Protein AF-A0A9R1QZ23-F1 (afdb_monomer)

Foldseek 3Di:
DVVVVVVVVVVVVVLVVVLVVLLVVLVVLLVVLLVLLLLLLLLLFDCPSLVSVVDDRDDPVNLVPDDSVCSNVCSLPVDPPPDDDDDVVSVVVSVVSVVVSVVVSVVSVVSSVVSNVVSVVLVVCLVCQVPDPDDPVSNVVSVVVVVVSVVSSVVSNVVSVVSVVVVVVVVVVVVVVVVVVVVVVVVVVVVVVVVVVVPPDPDPPVVVVVVVVVVVVD

Mean predicted aligned error: 13.18 Å

pLDDT: mean 77.66, std 15.91, range [41.0, 94.62]

Radius of gyration: 31.3 Å; Cα contacts (8 Å, |Δi|>4): 87; chains: 1; bounding box: 72×48×109 Å

Nearest PDB structures (foldseek):
  5m4y-assembly1_A  TM=3.050E-01  e=2.433E-01  Saccharomyces cerevisiae S288C

Secondary structure (DSSP, 8-state):
-HHHHHHHHHHHHHHHHHHHHHHHHHHHHHHHHHHHHHHHHHTT--GGGGGGGG--PPPHHHHHTS-TTTHHHHHHH---------THHHHHHHHHHHHHHHHHHHHHHHHHHHHHHHHHHHHHHHHHHHHSS--HHHHHHHHHHHHHHHHHHHHHHHHHHHHHHHHHHHHHHHHHHHHHHHHHHHHHHHHHHHHHHTTS-S--HHHHHHHHHHHTT-

Solvent-accessible surface area (backbone atoms only — not comparable to full-atom values): 12354 Å² total; per-residue (Å²): 109,70,70,58,54,52,52,52,53,50,53,51,52,52,49,51,54,51,51,55,51,50,55,51,49,51,52,53,50,51,50,50,52,42,51,50,48,57,50,18,27,73,41,57,29,77,71,88,57,54,70,66,67,69,62,84,75,86,51,72,72,65,52,73,74,43,58,83,92,45,43,67,56,51,68,71,57,79,58,94,75,82,65,95,68,60,82,77,56,54,59,56,48,52,51,49,49,52,50,50,53,52,50,53,50,52,50,51,52,51,49,32,51,53,19,48,52,54,46,48,55,52,52,52,51,42,52,52,40,72,72,44,101,57,56,71,66,57,36,51,52,44,51,49,54,52,50,54,49,52,52,48,26,53,51,46,45,51,52,53,48,51,54,53,50,52,53,52,50,51,51,53,53,50,52,52,50,51,53,53,51,54,53,51,52,54,50,49,52,51,52,52,49,54,55,53,59,75,64,55,76,86,74,74,68,69,64,55,56,57,51,58,58,62,61,73,75,108

Organism: Triticum turgidum subsp. durum (NCBI:txid4567)

Structure (mmCIF, N/CA/C/O backbone):
data_AF-A0A9R1QZ23-F1
#
_entry.id   AF-A0A9R1QZ23-F1
#
loop_
_atom_site.group_PDB
_atom_site.id
_atom_site.type_symbol
_atom_site.label_atom_id
_atom_site.label_alt_id
_atom_site.label_comp_id
_atom_site.label_asym_id
_atom_site.label_entity_id
_atom_site.label_seq_id
_atom_site.pdbx_PDB_ins_code
_atom_site.Cartn_x
_atom_site.Cartn_y
_atom_site.Cartn_z
_atom_site.occupancy
_atom_site.B_iso_or_equiv
_atom_site.auth_seq_id
_atom_site.auth_comp_id
_atom_site.auth_asym_id
_atom_site.auth_atom_id
_atom_site.pdbx_PDB_model_num
ATOM 1 N N . MET A 1 1 ? 37.413 4.957 -33.793 1.00 68.19 1 MET A N 1
ATOM 2 C CA . MET A 1 1 ? 36.096 4.285 -33.788 1.00 68.19 1 MET A CA 1
ATOM 3 C C . MET A 1 1 ? 35.947 3.353 -32.589 1.00 68.19 1 MET A C 1
ATOM 5 O O . MET A 1 1 ? 35.160 3.692 -31.722 1.00 68.19 1 MET A O 1
ATOM 9 N N . HIS A 1 2 ? 36.751 2.292 -32.445 1.00 81.62 2 HIS A N 1
ATOM 10 C CA . HIS A 1 2 ? 36.576 1.300 -31.363 1.00 81.62 2 HIS A CA 1
ATOM 11 C C . HIS A 1 2 ? 36.643 1.835 -29.920 1.00 81.62 2 HIS A C 1
ATOM 13 O O . HIS A 1 2 ? 35.881 1.386 -29.074 1.00 81.62 2 HIS A O 1
ATOM 19 N N . ALA A 1 3 ? 37.496 2.822 -29.622 1.00 85.19 3 ALA A N 1
ATOM 20 C CA . ALA A 1 3 ? 37.541 3.424 -28.281 1.00 85.19 3 ALA A CA 1
ATOM 21 C C . ALA A 1 3 ? 36.258 4.207 -27.936 1.00 85.19 3 ALA A C 1
ATOM 23 O O . ALA A 1 3 ? 35.808 4.194 -26.795 1.00 85.19 3 ALA A O 1
ATOM 24 N N . LEU A 1 4 ? 35.653 4.860 -28.934 1.00 84.75 4 LEU A N 1
AT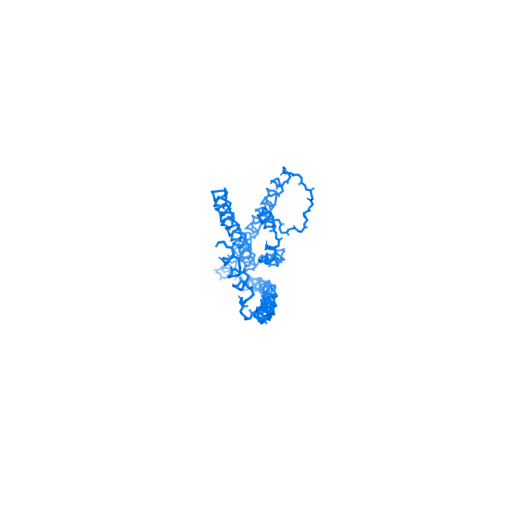OM 25 C CA . LEU A 1 4 ? 34.395 5.589 -28.770 1.00 84.75 4 LEU A CA 1
ATOM 26 C C . LEU A 1 4 ? 33.235 4.608 -28.566 1.00 84.75 4 LEU A C 1
ATOM 28 O O . LEU A 1 4 ? 32.421 4.788 -27.673 1.00 84.75 4 LEU A O 1
ATOM 32 N N . GLU A 1 5 ? 33.205 3.544 -29.367 1.00 89.25 5 GLU A N 1
ATOM 33 C CA . GLU A 1 5 ? 32.212 2.470 -29.299 1.00 89.25 5 GLU A CA 1
ATOM 34 C C . GLU A 1 5 ? 32.255 1.732 -27.952 1.00 89.25 5 GLU A C 1
ATOM 36 O O . GLU A 1 5 ? 31.217 1.499 -27.336 1.00 89.25 5 GLU A O 1
ATOM 41 N N . SER A 1 6 ? 33.461 1.456 -27.440 1.00 89.31 6 SER A N 1
ATOM 42 C CA . SER A 1 6 ? 33.653 0.907 -26.094 1.00 89.31 6 SER A CA 1
ATOM 43 C C . SER A 1 6 ? 33.098 1.837 -25.016 1.00 89.31 6 SER A C 1
ATOM 45 O O . SER A 1 6 ? 32.396 1.378 -24.120 1.00 89.31 6 SER A O 1
ATOM 47 N N . LYS A 1 7 ? 33.368 3.144 -25.119 1.00 91.81 7 LYS A N 1
ATOM 48 C CA . LYS A 1 7 ? 32.900 4.137 -24.145 1.00 91.81 7 LYS A CA 1
ATOM 49 C C . LYS A 1 7 ? 31.382 4.344 -24.197 1.00 91.81 7 LYS A C 1
ATOM 51 O O . LYS A 1 7 ? 30.747 4.490 -23.162 1.00 91.81 7 LYS A O 1
ATOM 56 N N . PHE A 1 8 ? 30.780 4.290 -25.385 1.00 86.00 8 PHE A N 1
ATOM 57 C CA . PHE A 1 8 ? 29.322 4.293 -25.539 1.00 86.00 8 PHE A CA 1
ATOM 58 C C . PHE A 1 8 ? 28.670 3.072 -24.891 1.00 86.00 8 PHE A C 1
ATOM 60 O O . PHE A 1 8 ? 27.626 3.193 -24.254 1.00 86.00 8 PHE A O 1
ATOM 67 N N . LYS A 1 9 ? 29.282 1.893 -25.040 1.00 90.38 9 LYS A N 1
ATOM 68 C CA . LYS A 1 9 ? 28.791 0.668 -24.403 1.00 90.38 9 LYS A CA 1
ATOM 69 C C . LYS A 1 9 ? 28.883 0.743 -22.877 1.00 90.38 9 LYS A C 1
ATOM 71 O O . LYS A 1 9 ? 27.955 0.317 -22.202 1.00 90.38 9 LYS A O 1
ATOM 76 N N . GLU A 1 10 ? 29.977 1.287 -22.351 1.00 92.38 10 GLU A N 1
ATOM 77 C CA . GLU A 1 10 ? 30.175 1.509 -20.914 1.00 92.38 10 GLU A CA 1
ATOM 78 C C . GLU A 1 10 ? 29.099 2.434 -20.333 1.00 92.38 10 GLU A C 1
ATOM 80 O O . GLU A 1 10 ? 28.376 2.019 -19.432 1.00 92.38 10 GLU A O 1
ATOM 85 N N . LEU A 1 11 ? 28.899 3.616 -20.928 1.00 86.62 11 LEU A N 1
ATOM 86 C CA . LEU A 1 11 ? 27.876 4.572 -20.486 1.00 86.62 11 LEU A CA 1
ATOM 87 C C . LEU A 1 11 ? 26.460 3.987 -20.529 1.00 86.62 11 LEU A C 1
ATOM 89 O O . LEU A 1 11 ? 25.674 4.210 -19.615 1.00 86.62 11 LEU A O 1
ATOM 93 N N . ARG A 1 12 ? 26.135 3.192 -21.555 1.00 84.25 12 ARG A N 1
ATOM 94 C CA . ARG A 1 12 ? 24.831 2.518 -21.644 1.00 84.25 12 ARG A CA 1
ATOM 95 C C . ARG A 1 12 ? 24.631 1.497 -20.524 1.00 84.25 12 ARG A C 1
ATOM 97 O O . ARG A 1 12 ? 23.532 1.374 -19.993 1.00 84.25 12 ARG A O 1
ATOM 104 N N . ASN A 1 13 ? 25.679 0.754 -20.173 1.00 84.38 13 ASN A N 1
ATOM 105 C CA . ASN A 1 13 ? 25.613 -0.205 -19.074 1.00 84.38 13 ASN A CA 1
ATOM 106 C C . ASN A 1 13 ? 25.455 0.508 -17.724 1.00 84.38 13 ASN A C 1
ATOM 108 O O . ASN A 1 13 ? 24.671 0.056 -16.893 1.00 84.38 13 ASN A O 1
ATOM 112 N N . GLU A 1 14 ? 26.168 1.618 -17.510 1.00 86.75 14 GLU A N 1
ATOM 113 C CA . GLU A 1 14 ? 26.008 2.445 -16.308 1.00 86.75 14 GLU A CA 1
ATOM 114 C C . GLU A 1 14 ? 24.589 3.006 -16.207 1.00 86.75 14 GLU A C 1
ATOM 116 O O . GLU A 1 14 ? 23.946 2.855 -15.172 1.00 86.75 14 GLU A O 1
ATOM 121 N N . GLN A 1 15 ? 24.070 3.578 -17.293 1.00 80.75 15 GLN A N 1
ATOM 122 C CA . GLN A 1 15 ? 22.700 4.083 -17.365 1.00 80.75 15 GLN A CA 1
ATOM 123 C C . GLN A 1 15 ? 21.679 2.994 -17.022 1.00 80.75 15 GLN A C 1
ATOM 125 O O . GLN A 1 15 ? 20.878 3.179 -16.113 1.00 80.75 15 GLN A O 1
ATOM 130 N N . SER A 1 16 ? 21.784 1.815 -17.643 1.00 79.69 16 SER A N 1
ATOM 131 C CA . SER A 1 16 ? 20.911 0.679 -17.327 1.00 79.69 16 SER A CA 1
ATOM 132 C C . SER A 1 16 ? 21.004 0.259 -15.853 1.00 79.69 16 SER A C 1
ATOM 134 O O . SER A 1 16 ? 19.995 -0.072 -15.233 1.00 79.69 16 SER A O 1
ATOM 136 N N . SER A 1 17 ? 22.197 0.306 -15.253 1.00 82.06 17 SER A N 1
ATOM 137 C CA . SER A 1 17 ? 22.378 0.046 -13.820 1.00 82.06 17 SER A CA 1
ATOM 138 C C . SER A 1 17 ? 21.650 1.078 -12.947 1.00 82.06 17 SER A C 1
ATOM 140 O O . SER A 1 17 ? 21.019 0.710 -11.949 1.00 82.06 17 SER A O 1
ATOM 142 N N . TYR A 1 18 ? 21.721 2.362 -13.305 1.00 80.12 18 TYR A N 1
ATOM 143 C CA . TYR A 1 18 ? 20.991 3.425 -12.612 1.00 80.12 18 TYR A CA 1
ATOM 144 C C . TYR A 1 18 ? 19.476 3.260 -12.757 1.00 80.12 18 TYR A C 1
ATOM 146 O O . TYR A 1 18 ? 18.774 3.287 -11.744 1.00 80.12 18 TYR A O 1
ATOM 154 N N . ASP A 1 19 ? 18.983 3.004 -13.967 1.00 75.00 19 ASP A N 1
ATOM 155 C CA . ASP A 1 19 ? 17.557 2.803 -14.237 1.00 75.00 19 ASP A CA 1
ATOM 156 C C . ASP A 1 19 ? 17.001 1.631 -13.419 1.00 75.00 19 ASP A C 1
ATOM 158 O O . ASP A 1 19 ? 16.013 1.782 -12.704 1.00 75.00 19 ASP A O 1
ATOM 162 N N . ASN A 1 20 ? 17.697 0.490 -13.405 1.00 79.06 20 ASN A N 1
ATOM 163 C CA . ASN A 1 20 ? 17.305 -0.674 -12.603 1.00 79.06 20 ASN A CA 1
ATOM 164 C C . ASN A 1 20 ? 17.233 -0.363 -11.098 1.00 79.06 20 ASN A C 1
ATOM 166 O O . ASN A 1 20 ? 16.349 -0.855 -10.386 1.00 79.06 20 ASN A O 1
ATOM 170 N N . THR A 1 21 ? 18.155 0.465 -10.600 1.00 81.88 21 THR A N 1
ATOM 171 C CA . THR A 1 21 ? 18.168 0.899 -9.195 1.00 81.88 21 THR A CA 1
ATOM 172 C C . THR A 1 21 ? 16.944 1.757 -8.878 1.00 81.88 21 THR A C 1
ATOM 174 O O . THR A 1 21 ? 16.302 1.569 -7.846 1.00 81.88 21 THR A O 1
ATOM 177 N N . LEU A 1 22 ? 16.593 2.675 -9.777 1.00 78.50 22 LEU A N 1
ATOM 178 C CA . LEU A 1 22 ? 15.447 3.568 -9.630 1.00 78.50 22 LEU A CA 1
ATOM 179 C C . LEU A 1 22 ? 14.115 2.812 -9.708 1.00 78.50 22 LEU A C 1
ATOM 181 O O . LEU A 1 22 ? 13.252 3.045 -8.863 1.00 78.50 22 LEU A O 1
ATOM 185 N N . ILE A 1 23 ? 13.991 1.842 -10.622 1.00 77.56 23 ILE A N 1
ATOM 186 C CA . ILE A 1 23 ? 12.820 0.949 -10.714 1.00 77.56 23 ILE A CA 1
ATOM 187 C C . ILE A 1 23 ? 12.637 0.207 -9.391 1.00 77.56 23 ILE A C 1
ATOM 189 O O . ILE A 1 23 ? 11.534 0.122 -8.850 1.00 77.56 23 ILE A O 1
ATOM 193 N N . SER A 1 24 ? 13.733 -0.320 -8.845 1.00 80.06 24 SER A N 1
ATOM 194 C CA . SER A 1 24 ? 13.709 -1.046 -7.575 1.00 80.06 24 SER A CA 1
ATOM 195 C C . SER A 1 24 ? 13.281 -0.144 -6.415 1.00 80.06 24 SER A C 1
ATOM 197 O O . SER A 1 24 ? 12.477 -0.557 -5.579 1.00 80.06 24 SER A O 1
ATOM 199 N N . LEU A 1 25 ? 13.771 1.100 -6.379 1.00 83.00 25 LEU A N 1
ATOM 200 C CA . LEU A 1 25 ? 13.399 2.082 -5.362 1.00 83.00 25 LEU A CA 1
ATOM 201 C C . LEU A 1 25 ? 11.913 2.462 -5.441 1.00 83.00 25 LEU A C 1
ATOM 203 O O . LEU A 1 25 ? 11.258 2.533 -4.401 1.00 83.00 25 LEU A O 1
ATOM 207 N N . ASP A 1 26 ? 11.375 2.678 -6.644 1.00 81.69 26 ASP A N 1
ATOM 208 C CA . ASP A 1 26 ? 9.953 2.987 -6.834 1.00 81.69 26 ASP A CA 1
ATOM 209 C C . ASP A 1 26 ? 9.058 1.838 -6.352 1.00 81.69 26 ASP A C 1
ATOM 211 O O . ASP A 1 26 ? 8.127 2.061 -5.574 1.00 81.69 26 ASP A O 1
ATOM 215 N N . LYS A 1 27 ? 9.404 0.598 -6.723 1.00 82.50 27 LYS A N 1
ATOM 216 C CA . LYS A 1 27 ? 8.713 -0.613 -6.256 1.00 82.50 27 LYS A CA 1
ATOM 217 C C . LYS A 1 27 ? 8.736 -0.722 -4.732 1.00 82.50 27 LYS A C 1
ATOM 219 O O . LYS A 1 27 ? 7.694 -0.937 -4.117 1.00 82.50 27 LYS A O 1
ATOM 224 N N . MET A 1 28 ? 9.899 -0.518 -4.108 1.00 84.69 28 MET A N 1
ATOM 225 C CA . MET A 1 28 ? 10.027 -0.525 -2.646 1.00 84.69 28 MET A CA 1
ATOM 226 C C . MET A 1 28 ? 9.186 0.569 -1.980 1.00 84.69 28 MET A C 1
ATOM 228 O O . MET A 1 28 ? 8.606 0.335 -0.922 1.00 84.69 28 MET A O 1
ATOM 232 N N . TRP A 1 29 ? 9.103 1.758 -2.581 1.00 87.06 29 TRP A N 1
ATOM 233 C CA . TRP A 1 29 ? 8.280 2.838 -2.045 1.00 87.06 29 TRP A CA 1
ATOM 234 C C . TRP A 1 29 ? 6.787 2.529 -2.163 1.00 87.06 29 TRP A C 1
ATOM 236 O O . TRP A 1 29 ? 6.047 2.768 -1.212 1.00 87.06 29 TRP A O 1
ATOM 246 N N . ASN A 1 30 ? 6.335 1.991 -3.298 1.00 85.00 30 ASN A N 1
ATOM 247 C CA . ASN A 1 30 ? 4.941 1.573 -3.469 1.00 85.00 30 ASN A CA 1
ATOM 248 C C . ASN A 1 30 ? 4.569 0.492 -2.448 1.00 85.00 30 ASN A C 1
ATOM 250 O O . ASN A 1 30 ? 3.555 0.628 -1.773 1.00 85.00 30 ASN A O 1
ATOM 254 N N . GLN A 1 31 ? 5.445 -0.496 -2.233 1.00 88.00 31 GLN A N 1
ATOM 255 C CA . GLN A 1 31 ? 5.247 -1.507 -1.193 1.00 88.00 31 GLN A CA 1
ATOM 256 C C . GLN A 1 31 ? 5.140 -0.886 0.207 1.00 88.00 31 GLN A C 1
ATOM 258 O O . GLN A 1 31 ? 4.266 -1.261 0.981 1.00 88.00 31 GLN A O 1
ATOM 263 N N . LEU A 1 32 ? 5.999 0.086 0.535 1.00 90.44 32 LEU A N 1
ATOM 264 C CA . LEU A 1 32 ? 5.926 0.798 1.812 1.00 90.44 32 LEU A CA 1
ATOM 265 C C . LEU A 1 32 ? 4.584 1.528 1.978 1.00 90.44 32 LEU A C 1
ATOM 267 O O . LEU A 1 32 ? 4.004 1.503 3.061 1.00 90.44 32 LEU A O 1
ATOM 271 N N . VAL A 1 33 ? 4.098 2.191 0.927 1.00 88.94 33 VAL A N 1
ATOM 272 C CA . VAL A 1 33 ? 2.794 2.870 0.935 1.00 88.94 33 VAL A CA 1
ATOM 273 C C . VAL A 1 33 ? 1.666 1.862 1.158 1.00 88.94 33 VAL A C 1
ATOM 275 O O . VAL A 1 33 ? 0.840 2.079 2.048 1.00 88.94 33 VAL A O 1
ATOM 278 N N . ASP A 1 34 ? 1.678 0.743 0.434 1.00 89.81 34 ASP A N 1
ATOM 279 C CA . ASP A 1 34 ? 0.692 -0.330 0.578 1.00 89.81 34 ASP A CA 1
ATOM 280 C C . ASP A 1 34 ? 0.689 -0.895 2.009 1.00 89.81 34 ASP A C 1
ATOM 282 O O . ASP A 1 34 ? -0.365 -1.000 2.643 1.00 89.81 34 ASP A O 1
ATOM 286 N N . ASP A 1 35 ? 1.869 -1.176 2.569 1.00 91.69 35 ASP A N 1
ATOM 287 C CA . ASP A 1 35 ? 2.023 -1.688 3.932 1.00 91.69 35 ASP A CA 1
ATOM 288 C C . ASP A 1 35 ? 1.492 -0.697 4.980 1.00 91.69 35 ASP A C 1
ATOM 290 O O . ASP A 1 35 ? 0.802 -1.100 5.922 1.00 91.69 35 ASP A O 1
ATOM 294 N N . LEU A 1 36 ? 1.764 0.605 4.819 1.00 91.81 36 LEU A N 1
ATOM 295 C CA . LEU A 1 36 ? 1.251 1.652 5.710 1.00 91.81 36 LEU A CA 1
ATOM 296 C C . LEU A 1 36 ? -0.280 1.727 5.676 1.00 91.81 36 LEU A C 1
ATOM 298 O O . LEU A 1 36 ? -0.908 1.858 6.730 1.00 91.81 36 LEU A O 1
ATOM 302 N N . ILE A 1 37 ? -0.886 1.614 4.491 1.00 90.88 37 ILE A N 1
ATOM 303 C CA . ILE A 1 37 ? -2.345 1.616 4.330 1.00 90.88 37 ILE A CA 1
ATOM 304 C C . ILE A 1 37 ? -2.952 0.373 4.988 1.00 90.88 37 ILE A C 1
ATOM 306 O O . ILE A 1 37 ? -3.881 0.491 5.789 1.00 90.88 37 ILE A O 1
ATOM 310 N N . LEU A 1 38 ? -2.405 -0.815 4.711 1.00 91.44 38 LEU A N 1
ATOM 311 C CA . LEU A 1 38 ? -2.883 -2.078 5.280 1.00 91.44 38 LEU A CA 1
ATOM 312 C C . LEU A 1 38 ? -2.731 -2.119 6.806 1.00 91.44 38 LEU A C 1
ATOM 314 O O . LEU A 1 38 ? -3.614 -2.624 7.505 1.00 91.44 38 LEU A O 1
ATOM 318 N N . LEU A 1 39 ? -1.642 -1.565 7.344 1.00 91.56 39 LEU A N 1
ATOM 319 C CA . LEU A 1 39 ? -1.475 -1.372 8.784 1.00 91.56 39 LEU A CA 1
ATOM 320 C C . LEU A 1 39 ? -2.543 -0.424 9.333 1.00 91.56 39 LEU A C 1
ATOM 322 O O . LEU A 1 39 ? -3.188 -0.762 10.323 1.00 91.56 39 LEU A O 1
ATOM 326 N N . GLY A 1 40 ? -2.783 0.711 8.673 1.00 90.88 40 GLY A N 1
ATOM 327 C CA . GLY A 1 40 ? -3.816 1.671 9.069 1.00 90.88 40 GLY A CA 1
ATOM 328 C C . GLY A 1 40 ? -5.195 1.023 9.176 1.00 90.88 40 GLY A C 1
ATOM 329 O O . GLY A 1 40 ? -5.855 1.152 10.204 1.00 90.88 40 GLY A O 1
ATOM 330 N N . VAL A 1 41 ? -5.580 0.232 8.173 1.00 90.25 41 VAL A N 1
ATOM 331 C CA . VAL A 1 41 ? -6.835 -0.539 8.156 1.00 90.25 41 VAL A CA 1
ATOM 332 C C . VAL A 1 41 ? -6.956 -1.462 9.374 1.00 90.25 41 VAL A C 1
ATOM 334 O O . VAL A 1 41 ? -8.015 -1.522 9.998 1.00 90.25 41 VAL A O 1
ATOM 337 N N . ARG A 1 42 ? -5.873 -2.150 9.765 1.00 86.81 42 ARG A N 1
ATOM 338 C CA . ARG A 1 42 ? -5.865 -3.044 10.942 1.00 86.81 42 ARG A CA 1
ATOM 339 C C . ARG A 1 42 ? -6.063 -2.306 12.263 1.00 86.81 42 ARG A C 1
ATOM 341 O O . ARG A 1 42 ? -6.643 -2.875 13.182 1.00 86.81 42 ARG A O 1
ATOM 348 N N . PHE A 1 43 ? -5.596 -1.065 12.357 1.00 86.69 43 PHE A N 1
ATOM 349 C CA . PHE A 1 43 ? -5.814 -0.200 13.520 1.00 86.69 43 PHE A CA 1
ATOM 350 C C . PHE A 1 43 ? -7.138 0.576 13.450 1.00 86.69 43 PHE A C 1
ATOM 352 O O . PHE A 1 43 ? -7.374 1.452 14.276 1.00 86.69 43 PHE A O 1
ATOM 359 N N . GLY A 1 44 ? -8.005 0.265 12.479 1.00 82.94 44 GLY A N 1
ATOM 360 C CA . GLY A 1 44 ? -9.289 0.940 12.314 1.00 82.94 44 GLY A CA 1
ATOM 361 C C . GLY A 1 44 ? -9.175 2.357 11.757 1.00 82.94 44 GLY A C 1
ATOM 362 O O . GL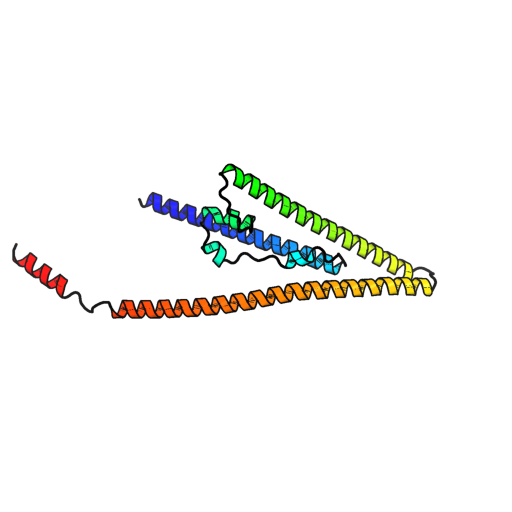Y A 1 44 ? -10.074 3.169 11.954 1.00 82.94 44 GLY A O 1
ATOM 363 N N . GLY A 1 45 ? -8.075 2.661 11.066 1.00 81.12 45 GLY A N 1
ATOM 364 C CA . GLY A 1 45 ? -7.942 3.870 10.265 1.00 81.12 45 GLY A CA 1
ATOM 365 C C . GLY A 1 45 ? -8.965 3.906 9.125 1.00 81.12 45 GLY A C 1
ATOM 366 O O . GLY A 1 45 ? -9.431 2.870 8.645 1.00 81.12 45 GLY A O 1
ATOM 367 N N . GLY A 1 46 ? -9.323 5.121 8.706 1.00 74.69 46 GLY A N 1
ATOM 368 C CA . GLY A 1 46 ? -10.335 5.354 7.676 1.00 74.69 46 GLY A CA 1
ATOM 369 C C . GLY A 1 46 ? -9.930 4.875 6.276 1.00 74.69 46 GLY A C 1
ATOM 370 O O . GLY A 1 46 ? -8.751 4.760 5.943 1.00 74.69 46 GLY A O 1
ATOM 371 N N . LEU A 1 47 ? -10.939 4.664 5.429 1.00 76.94 47 LEU A N 1
ATOM 372 C CA . LEU A 1 47 ? -10.817 4.101 4.076 1.00 76.94 47 LEU A CA 1
ATOM 373 C C . LEU A 1 47 ? -10.291 5.090 3.025 1.00 76.94 47 LEU A C 1
ATOM 375 O O . LEU A 1 47 ? -10.053 4.712 1.884 1.00 76.94 47 LEU A O 1
ATOM 379 N N . ASN A 1 48 ? -10.091 6.356 3.396 1.00 80.50 48 ASN A N 1
ATOM 380 C CA . ASN A 1 48 ? -9.745 7.443 2.472 1.00 80.50 48 ASN A CA 1
ATOM 381 C C . ASN A 1 48 ? -8.461 7.178 1.671 1.00 80.50 48 ASN A C 1
ATOM 383 O O . ASN A 1 48 ? -8.281 7.733 0.592 1.00 80.50 48 ASN A O 1
ATOM 387 N N . ASN A 1 49 ? -7.583 6.326 2.202 1.00 79.56 49 ASN A N 1
ATOM 388 C CA . ASN A 1 49 ? -6.309 5.976 1.590 1.00 79.56 49 ASN A CA 1
ATOM 389 C C . ASN A 1 49 ? -6.355 4.646 0.820 1.00 79.56 49 ASN A C 1
ATOM 391 O O . ASN A 1 49 ? -5.391 4.321 0.142 1.00 79.56 49 ASN A O 1
ATOM 395 N N . LEU A 1 50 ? -7.451 3.878 0.884 1.00 78.81 50 LEU A N 1
ATOM 396 C CA . LEU A 1 50 ? -7.582 2.610 0.157 1.00 78.81 50 LEU A CA 1
ATOM 397 C C . LEU A 1 50 ? -7.432 2.731 -1.365 1.00 78.81 50 LEU A C 1
ATOM 399 O O . LEU A 1 50 ? -6.820 1.832 -1.938 1.00 78.81 50 LEU A O 1
ATOM 403 N N . PRO A 1 51 ? -7.904 3.802 -2.039 1.00 79.94 51 PRO A N 1
ATOM 404 C CA . PRO A 1 51 ? -7.674 3.958 -3.475 1.00 79.94 51 PRO A CA 1
ATOM 405 C C . PRO A 1 51 ? -6.188 4.008 -3.848 1.00 79.94 51 PRO A C 1
ATOM 407 O O . PRO A 1 51 ? -5.832 3.703 -4.981 1.00 79.94 51 PRO A O 1
ATOM 410 N N . ALA A 1 52 ? -5.307 4.357 -2.904 1.00 76.06 52 ALA A N 1
ATOM 411 C CA . ALA A 1 52 ? -3.871 4.313 -3.132 1.00 76.06 52 ALA A CA 1
ATOM 412 C C . ALA A 1 52 ? -3.313 2.874 -3.198 1.00 76.06 52 ALA A C 1
ATOM 414 O O . ALA A 1 52 ? -2.250 2.672 -3.751 1.00 76.06 52 ALA A O 1
ATOM 415 N N . LEU A 1 53 ? -4.038 1.838 -2.766 1.00 72.56 53 LEU A N 1
ATOM 416 C CA . LEU A 1 53 ? -3.620 0.449 -3.032 1.00 72.56 53 LEU A CA 1
ATOM 417 C C . LEU A 1 53 ? -3.740 0.068 -4.519 1.00 72.56 53 LEU A C 1
ATOM 419 O O . LEU A 1 53 ? -3.103 -0.879 -4.982 1.00 72.56 53 LEU A O 1
ATOM 423 N N . ASP A 1 54 ? -4.560 0.803 -5.276 1.00 72.31 54 ASP A N 1
ATOM 424 C CA . ASP A 1 54 ? -4.822 0.571 -6.699 1.00 72.31 54 ASP A CA 1
ATOM 425 C C . ASP A 1 54 ? -3.892 1.402 -7.603 1.00 72.31 54 ASP A C 1
ATOM 427 O O . ASP A 1 54 ? -4.280 1.946 -8.635 1.00 72.31 54 ASP A O 1
ATOM 431 N N . HIS A 1 55 ? -2.637 1.571 -7.188 1.00 71.56 55 HIS A N 1
ATOM 432 C CA . HIS A 1 55 ? -1.625 2.220 -8.009 1.00 71.56 55 HIS A CA 1
ATOM 433 C C . HIS A 1 55 ? -1.254 1.340 -9.219 1.00 71.56 55 HIS A C 1
ATOM 435 O O . HIS A 1 55 ? -0.820 0.206 -9.052 1.00 71.56 55 HIS A O 1
ATOM 441 N N . GLU A 1 56 ? -1.348 1.897 -10.431 1.00 64.75 56 GLU A N 1
ATOM 442 C CA . GLU A 1 56 ? -0.954 1.247 -11.699 1.00 64.75 56 GLU A CA 1
ATOM 443 C C . GLU A 1 56 ? 0.559 0.932 -11.701 1.00 64.75 56 GLU A C 1
ATOM 445 O O . GLU A 1 56 ? 1.370 1.845 -11.672 1.00 64.75 56 GLU A O 1
ATOM 450 N N . GLU A 1 57 ? 1.013 -0.313 -11.615 1.00 62.94 57 GLU A N 1
ATOM 451 C CA . GLU A 1 57 ? 2.465 -0.566 -11.623 1.00 62.94 57 GLU A CA 1
ATOM 452 C C . GLU A 1 57 ? 3.044 -0.329 -13.025 1.00 62.94 57 GLU A C 1
ATOM 454 O O . GLU A 1 57 ? 2.413 -0.643 -14.031 1.00 62.94 57 GLU A O 1
ATOM 459 N N . LEU A 1 58 ? 4.236 0.272 -13.108 1.00 57.41 58 LEU A N 1
ATOM 460 C CA . LEU A 1 58 ? 4.896 0.480 -14.397 1.00 57.41 58 LEU A CA 1
ATOM 461 C C . LEU A 1 58 ? 5.282 -0.881 -14.984 1.00 57.41 58 LEU A C 1
ATOM 463 O O . LEU A 1 58 ? 6.064 -1.618 -14.376 1.00 57.41 58 LEU A O 1
ATOM 467 N N . SER A 1 59 ? 4.742 -1.209 -16.159 1.00 55.56 59 SER A N 1
ATOM 468 C CA . SER A 1 59 ? 5.099 -2.435 -16.873 1.00 55.56 59 SER A CA 1
ATOM 469 C C . SER A 1 59 ? 6.470 -2.285 -17.535 1.00 55.56 59 SER A C 1
ATOM 471 O O . SER A 1 59 ? 6.798 -1.220 -18.062 1.00 55.56 59 SER A O 1
ATOM 473 N N . GLU A 1 60 ? 7.276 -3.351 -17.551 1.00 54.69 60 GLU A N 1
ATOM 474 C CA . GLU A 1 60 ? 8.577 -3.355 -18.250 1.00 54.69 60 GLU A CA 1
ATOM 475 C C . GLU A 1 60 ? 8.423 -3.005 -19.742 1.00 54.69 60 GLU A C 1
ATOM 477 O O . GLU A 1 60 ? 9.241 -2.274 -20.292 1.00 54.69 60 GLU A O 1
ATOM 482 N N . GLU A 1 61 ? 7.309 -3.406 -20.360 1.00 51.12 61 GLU A N 1
ATOM 483 C CA . GLU A 1 61 ? 6.971 -3.120 -21.762 1.00 51.12 61 GLU A CA 1
ATOM 484 C C . GLU A 1 61 ? 6.749 -1.618 -22.030 1.00 51.12 61 GLU A C 1
ATOM 486 O O . GLU A 1 61 ? 7.132 -1.096 -23.077 1.00 51.12 61 GLU A O 1
ATOM 491 N N . SER A 1 62 ? 6.192 -0.882 -21.060 1.00 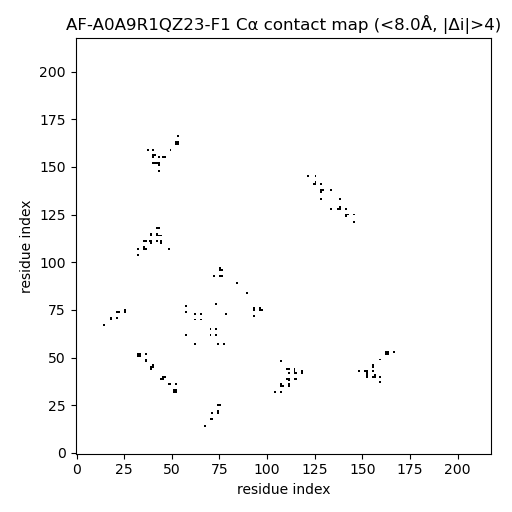54.19 62 SER A N 1
ATOM 492 C CA . SER A 1 62 ? 6.033 0.574 -21.174 1.00 54.19 62 SER A CA 1
ATOM 493 C C . SER A 1 62 ? 7.376 1.316 -21.097 1.00 54.19 62 SER A C 1
ATOM 495 O O . SER A 1 62 ? 7.571 2.316 -21.792 1.00 54.19 62 SER A O 1
ATOM 497 N N . ILE A 1 63 ? 8.333 0.770 -20.340 1.00 56.19 63 ILE A N 1
ATOM 498 C CA . ILE A 1 63 ? 9.688 1.313 -20.168 1.00 56.19 63 ILE A CA 1
ATOM 499 C C . ILE A 1 63 ? 10.564 1.011 -21.394 1.00 56.19 63 ILE A C 1
ATOM 501 O O . ILE A 1 63 ? 11.329 1.878 -21.811 1.00 56.19 63 ILE A O 1
ATOM 505 N N . GLU A 1 64 ? 10.419 -0.161 -22.026 1.00 53.84 64 GLU A N 1
ATOM 506 C CA . GLU A 1 64 ? 11.157 -0.527 -23.251 1.00 53.84 64 GLU A CA 1
ATOM 507 C C . GLU A 1 64 ? 10.864 0.399 -24.445 1.00 53.84 64 GLU A C 1
ATOM 509 O O . GLU A 1 64 ? 11.705 0.564 -25.331 1.00 53.84 64 GLU A O 1
ATOM 514 N N . SER A 1 65 ? 9.686 1.028 -24.465 1.00 54.88 65 SER A N 1
ATOM 515 C CA . SER A 1 65 ? 9.297 2.002 -25.494 1.00 54.88 65 SER A CA 1
ATOM 516 C C . SER A 1 65 ? 9.878 3.408 -25.276 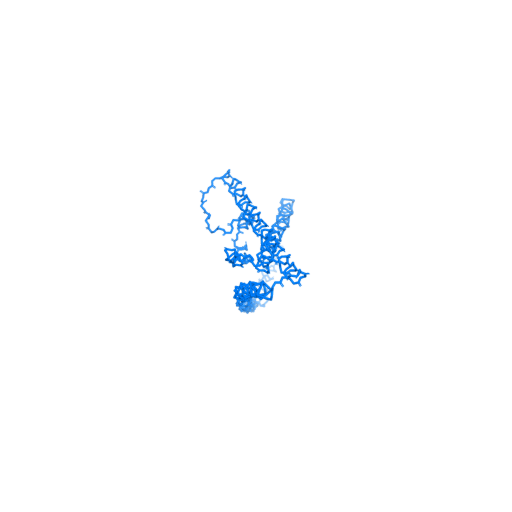1.00 54.88 65 SER A C 1
ATOM 518 O O . SER A 1 65 ? 9.853 4.237 -26.190 1.00 54.88 65 SER A O 1
ATOM 520 N N . CYS A 1 66 ? 10.397 3.687 -24.077 1.00 52.44 66 CYS A N 1
ATOM 521 C CA . CYS A 1 66 ? 10.875 5.000 -23.667 1.00 52.44 66 CYS A CA 1
ATOM 522 C C . CYS A 1 66 ? 12.353 5.190 -24.069 1.00 52.44 66 CYS A C 1
ATOM 524 O O . CYS A 1 66 ? 13.164 4.279 -23.874 1.00 52.44 66 CYS A O 1
ATOM 526 N N . PRO A 1 67 ? 12.749 6.354 -24.624 1.00 58.41 67 PRO A N 1
ATOM 527 C CA . PRO A 1 67 ? 14.158 6.680 -24.807 1.00 58.41 67 PRO A CA 1
ATOM 528 C C . PRO A 1 67 ? 14.893 6.549 -23.474 1.00 58.41 67 PRO A C 1
ATOM 530 O O . PRO A 1 67 ? 14.399 7.002 -22.443 1.00 58.41 67 PRO A O 1
ATOM 533 N N . SER A 1 68 ? 16.081 5.950 -23.485 1.00 56.44 68 SER A N 1
ATOM 534 C CA . SER A 1 68 ? 16.861 5.686 -22.268 1.00 56.44 68 SER A CA 1
ATOM 535 C C . SER A 1 68 ? 17.089 6.943 -21.409 1.00 56.44 68 SER A C 1
ATOM 537 O O . SER A 1 68 ? 17.190 6.874 -20.188 1.00 56.44 68 SER A O 1
ATOM 539 N N . GLU A 1 69 ? 17.143 8.110 -22.045 1.00 58.09 69 GLU A N 1
ATOM 540 C CA . GLU A 1 69 ? 17.313 9.431 -21.448 1.00 58.09 69 GLU A CA 1
ATOM 541 C C . GLU A 1 69 ? 16.083 9.899 -20.644 1.00 58.09 69 GLU A C 1
ATOM 543 O O . GLU A 1 69 ? 16.194 10.788 -19.800 1.00 58.09 69 GLU A O 1
ATOM 548 N N . GLU A 1 70 ? 14.915 9.304 -20.890 1.00 59.31 70 GLU A N 1
ATOM 549 C CA . GLU A 1 70 ? 13.616 9.707 -20.344 1.00 59.31 70 GLU A CA 1
ATOM 550 C C . GLU A 1 70 ? 13.040 8.687 -19.345 1.00 59.31 70 GLU A C 1
ATOM 552 O O . GLU A 1 70 ? 12.073 9.003 -18.651 1.00 59.31 70 GLU A O 1
ATOM 557 N N . VAL A 1 71 ? 13.664 7.509 -19.201 1.00 60.56 71 VAL A N 1
ATOM 558 C CA . VAL A 1 71 ? 13.237 6.409 -18.310 1.00 60.56 71 VAL A CA 1
ATOM 559 C C . VAL A 1 71 ? 13.135 6.852 -16.847 1.00 60.56 71 VAL A C 1
ATOM 561 O O . VAL A 1 71 ? 12.164 6.529 -16.161 1.00 60.56 71 VAL A O 1
ATOM 564 N N . PHE A 1 72 ? 14.091 7.657 -16.373 1.00 57.81 72 PHE A N 1
ATOM 565 C CA . PHE A 1 72 ? 14.060 8.227 -15.023 1.00 57.81 72 PHE A CA 1
ATOM 566 C C . PHE A 1 72 ? 12.828 9.113 -14.788 1.00 57.81 72 PHE A C 1
ATOM 568 O O . PHE A 1 72 ? 12.175 9.008 -13.751 1.00 57.81 72 PHE A O 1
ATOM 575 N N . LEU A 1 73 ? 12.487 9.966 -15.755 1.00 57.94 73 LEU A N 1
ATOM 576 C CA . LEU A 1 73 ? 11.339 10.869 -15.665 1.00 57.94 73 LEU A CA 1
ATOM 577 C C . LEU A 1 73 ? 10.023 10.108 -15.839 1.00 57.94 73 LEU A C 1
ATOM 579 O O . LEU A 1 73 ? 9.076 10.360 -15.099 1.00 57.94 73 LEU A O 1
ATOM 583 N N . PHE A 1 74 ? 9.981 9.135 -16.748 1.00 63.12 74 PHE A N 1
ATOM 584 C CA . PHE A 1 74 ? 8.844 8.235 -16.926 1.00 63.12 74 PHE A CA 1
ATOM 585 C C . PHE A 1 74 ? 8.476 7.547 -15.606 1.00 63.12 74 PHE A C 1
ATOM 587 O O . PHE A 1 74 ? 7.326 7.601 -15.163 1.00 63.12 74 PHE A O 1
ATOM 594 N N . MET A 1 75 ? 9.489 6.999 -14.925 1.00 61.16 75 MET A N 1
ATOM 595 C CA . MET A 1 75 ? 9.348 6.377 -13.611 1.00 61.16 75 MET A CA 1
ATOM 596 C C . MET A 1 75 ? 8.841 7.326 -12.534 1.00 61.16 75 MET A C 1
ATOM 598 O O . MET A 1 75 ? 7.952 6.985 -11.759 1.00 61.16 75 MET A O 1
ATOM 602 N N . LEU A 1 76 ? 9.439 8.511 -12.456 1.00 59.72 76 LEU A N 1
ATOM 603 C CA . LEU A 1 76 ? 9.188 9.446 -11.367 1.00 59.72 76 LEU A CA 1
ATOM 604 C C . LEU A 1 76 ? 7.793 10.079 -11.471 1.00 59.72 76 LEU A C 1
ATOM 606 O O . LEU A 1 76 ? 7.209 10.462 -10.457 1.00 59.72 76 LEU A O 1
ATOM 610 N N . LEU A 1 77 ? 7.256 10.175 -12.689 1.00 56.44 77 LEU A N 1
ATOM 611 C CA . LEU A 1 77 ? 6.091 10.998 -12.985 1.00 56.44 77 LEU A CA 1
ATOM 612 C C . LEU A 1 77 ? 4.817 10.204 -13.225 1.00 56.44 77 LEU A C 1
ATOM 614 O O . LEU A 1 77 ? 3.744 10.777 -13.042 1.00 56.44 77 LEU A O 1
ATOM 618 N N . LYS A 1 78 ? 4.905 8.927 -13.631 1.00 61.81 78 LYS A N 1
ATOM 619 C CA . LYS A 1 78 ? 3.731 8.066 -13.871 1.00 61.81 78 LYS A CA 1
ATOM 620 C C . LYS A 1 78 ? 2.630 8.775 -14.686 1.00 61.81 78 LYS A C 1
ATOM 622 O O . LYS A 1 78 ? 1.434 8.600 -14.467 1.00 61.81 78 LYS A O 1
ATOM 627 N N . SER A 1 79 ? 3.053 9.676 -15.569 1.00 49.50 79 SER A N 1
ATOM 628 C CA . SER A 1 79 ? 2.223 10.693 -16.203 1.00 49.50 79 SER A CA 1
ATOM 629 C C . SER A 1 79 ? 2.503 10.650 -17.691 1.00 49.50 79 SER A C 1
ATOM 631 O O . SER A 1 79 ? 3.587 11.011 -18.141 1.00 49.50 79 SER A O 1
ATOM 633 N N . ASN A 1 80 ? 1.477 10.293 -18.459 1.00 46.31 80 ASN A N 1
ATOM 634 C CA . ASN A 1 80 ? 1.470 10.350 -19.921 1.00 46.31 80 ASN A CA 1
ATOM 635 C C . ASN A 1 80 ? 1.570 11.782 -20.487 1.00 46.31 80 ASN A C 1
ATOM 637 O O . ASN A 1 80 ? 1.522 11.976 -21.700 1.00 46.31 80 ASN A O 1
ATOM 641 N N . ASN A 1 81 ? 1.678 12.810 -19.639 1.00 47.47 81 ASN A N 1
ATOM 642 C CA . ASN A 1 81 ? 1.702 14.202 -20.067 1.00 47.47 81 ASN A CA 1
ATOM 643 C C . ASN A 1 81 ? 3.131 14.680 -20.357 1.00 47.47 81 ASN A C 1
ATOM 645 O O . ASN A 1 81 ? 3.673 15.559 -19.687 1.00 47.47 81 ASN A O 1
ATOM 649 N N . TYR A 1 82 ? 3.727 14.120 -21.410 1.00 49.34 82 TYR A N 1
ATOM 650 C CA . TYR A 1 82 ? 4.941 14.644 -22.037 1.00 49.34 82 TYR A CA 1
ATOM 651 C C . TYR A 1 82 ? 4.609 15.908 -22.846 1.00 49.34 82 TYR A C 1
ATOM 653 O O . TYR A 1 82 ? 4.656 15.950 -24.077 1.00 49.34 82 TYR A O 1
ATOM 661 N N . GLY A 1 83 ? 4.217 16.970 -22.143 1.00 48.84 83 GLY A N 1
ATOM 662 C CA . GLY A 1 83 ? 4.128 18.303 -22.722 1.00 48.84 83 GLY A CA 1
ATOM 663 C C . GLY A 1 83 ? 5.534 18.860 -22.922 1.00 48.84 83 GLY A C 1
ATOM 664 O O . GLY A 1 83 ? 6.294 18.936 -21.962 1.00 48.84 83 GLY A O 1
ATOM 665 N N . LYS A 1 84 ? 5.874 19.263 -24.156 1.00 50.44 84 LYS A N 1
ATOM 666 C CA . LYS A 1 84 ? 7.142 19.928 -24.517 1.00 50.44 84 LYS A CA 1
ATOM 667 C C . LYS A 1 84 ? 7.456 21.076 -23.549 1.00 50.44 84 LYS A C 1
ATOM 669 O O . LYS A 1 84 ? 6.966 22.190 -23.733 1.00 50.44 84 LYS A O 1
ATOM 674 N N . LYS A 1 85 ? 8.284 20.821 -22.541 1.00 55.69 85 LYS A N 1
ATOM 675 C CA . LYS A 1 85 ? 8.775 21.831 -21.602 1.00 55.69 85 LYS A CA 1
ATOM 676 C C . LYS A 1 85 ? 10.301 21.861 -21.668 1.00 55.69 85 LYS A C 1
ATOM 678 O O . LYS A 1 85 ? 10.931 20.840 -21.922 1.00 55.69 85 LYS A O 1
ATOM 683 N N . GLY A 1 86 ? 10.875 23.060 -21.566 1.00 57.16 86 GLY A N 1
ATOM 684 C CA . GLY A 1 86 ? 12.321 23.277 -21.707 1.00 57.16 86 GLY A CA 1
ATOM 685 C C . GLY A 1 86 ? 13.126 22.716 -20.531 1.00 57.16 86 GLY A C 1
ATOM 686 O O . GLY A 1 86 ? 12.567 22.494 -19.460 1.00 57.16 86 GLY A O 1
ATOM 687 N N . ASP A 1 87 ? 14.434 22.542 -20.729 1.00 58.69 87 ASP A N 1
ATOM 688 C CA . ASP A 1 87 ? 15.362 21.796 -19.857 1.00 58.69 87 ASP A CA 1
ATOM 689 C C . ASP A 1 87 ? 15.257 22.109 -18.353 1.00 58.69 87 ASP A C 1
ATOM 691 O O . ASP A 1 87 ? 15.238 21.198 -17.528 1.00 58.69 87 ASP A O 1
ATOM 695 N N . ASN A 1 88 ? 15.095 23.379 -17.975 1.00 60.84 88 ASN A N 1
ATOM 696 C CA . ASN A 1 88 ? 15.030 23.786 -16.563 1.00 60.84 88 ASN A CA 1
ATOM 697 C C . ASN A 1 88 ? 13.703 23.405 -15.884 1.00 60.84 88 ASN A C 1
ATOM 699 O O . ASN A 1 88 ? 13.624 23.341 -14.662 1.00 60.84 88 ASN A O 1
ATOM 703 N N . SER A 1 89 ? 12.658 23.140 -16.669 1.00 68.31 89 SER A N 1
ATOM 704 C CA . SER A 1 89 ? 11.335 22.797 -16.155 1.00 68.31 89 SER A CA 1
ATOM 705 C C . SER A 1 89 ? 11.230 21.344 -15.688 1.00 68.31 89 SER A C 1
ATOM 707 O O . SER A 1 89 ? 10.258 21.019 -15.007 1.00 68.31 89 SER A O 1
ATOM 709 N N . TRP A 1 90 ? 12.158 20.467 -16.078 1.00 65.69 90 TRP A N 1
ATOM 710 C CA . TRP A 1 90 ? 12.100 19.044 -15.729 1.00 65.69 90 TRP A CA 1
ATOM 711 C C . TRP A 1 90 ? 12.605 18.774 -14.317 1.00 65.69 90 TRP A C 1
ATOM 713 O O . TRP A 1 90 ? 11.999 17.984 -13.598 1.00 65.69 90 TRP A O 1
ATOM 723 N N . LEU A 1 91 ? 13.671 19.467 -13.904 1.00 70.88 91 LEU A N 1
ATOM 724 C CA . LEU A 1 91 ? 14.208 19.358 -12.548 1.00 70.88 91 LEU A CA 1
ATOM 725 C C . LEU A 1 91 ? 13.188 19.844 -11.511 1.00 70.88 91 LEU A C 1
ATOM 727 O O . LEU A 1 91 ? 12.887 19.113 -10.574 1.00 70.88 91 LEU A O 1
ATOM 731 N N . GLU A 1 92 ? 12.601 21.025 -11.725 1.00 74.19 92 GLU A N 1
ATOM 732 C CA . GLU A 1 92 ? 11.561 21.577 -10.842 1.00 74.19 92 GLU A CA 1
ATOM 733 C C . GLU A 1 92 ? 10.346 20.645 -10.740 1.00 74.19 92 GLU A C 1
ATOM 735 O O . GLU A 1 92 ? 9.811 20.426 -9.656 1.00 74.19 92 GLU A O 1
ATOM 740 N N . PHE A 1 93 ? 9.936 20.041 -11.859 1.00 71.12 93 PHE A N 1
ATOM 741 C CA . PHE A 1 93 ? 8.811 19.110 -11.877 1.00 71.12 93 PHE A CA 1
ATOM 742 C C . PHE A 1 93 ? 9.115 17.809 -11.125 1.00 71.12 93 PHE A C 1
ATOM 744 O O . PHE A 1 93 ? 8.277 17.317 -10.370 1.00 71.12 93 PHE A O 1
ATOM 751 N N . ALA A 1 94 ? 10.324 17.262 -11.284 1.00 71.19 94 ALA A N 1
ATOM 752 C CA . ALA A 1 94 ? 10.755 16.086 -10.537 1.00 71.19 94 ALA A CA 1
ATOM 753 C C . ALA A 1 94 ? 10.851 16.373 -9.029 1.00 71.19 94 ALA A C 1
ATOM 755 O O . ALA A 1 94 ? 10.434 15.552 -8.210 1.00 71.19 94 ALA A O 1
ATOM 756 N N . GLU A 1 95 ? 11.353 17.548 -8.648 1.00 79.06 95 GLU A N 1
ATOM 757 C CA . GLU A 1 95 ? 11.384 17.987 -7.253 1.00 79.06 95 GLU A CA 1
ATOM 758 C C . GLU A 1 95 ? 9.977 18.136 -6.665 1.00 79.06 95 GLU A C 1
ATOM 760 O O . GLU A 1 95 ? 9.733 17.671 -5.549 1.00 79.06 95 GLU A O 1
ATOM 765 N N . GLU A 1 96 ? 9.036 18.711 -7.416 1.00 76.38 96 GLU A N 1
ATOM 766 C CA . GLU A 1 96 ? 7.638 18.849 -7.002 1.00 76.38 96 GLU A CA 1
ATOM 767 C C . GLU A 1 96 ? 6.963 17.482 -6.824 1.00 76.38 96 GLU A C 1
ATOM 769 O O . GLU A 1 96 ? 6.360 17.221 -5.781 1.00 76.38 96 GLU A O 1
ATOM 774 N N . ALA A 1 97 ? 7.126 16.567 -7.782 1.00 73.12 97 ALA A N 1
ATOM 775 C CA . ALA A 1 97 ? 6.593 15.209 -7.692 1.00 73.12 97 ALA A CA 1
ATOM 776 C C . ALA A 1 97 ? 7.164 14.447 -6.480 1.00 73.12 97 ALA A C 1
ATOM 778 O O . ALA A 1 97 ? 6.419 13.809 -5.726 1.00 73.12 97 ALA A O 1
ATOM 779 N N . LEU A 1 98 ? 8.472 14.567 -6.224 1.00 80.12 98 LEU A N 1
ATOM 780 C CA . LEU A 1 98 ? 9.106 13.993 -5.034 1.00 80.12 98 LEU A CA 1
ATOM 781 C C . LEU A 1 98 ? 8.584 14.629 -3.742 1.00 80.12 98 LEU A C 1
ATOM 783 O O . LEU A 1 98 ? 8.337 13.916 -2.765 1.00 80.12 98 LEU A O 1
ATOM 787 N N . ALA A 1 99 ? 8.407 15.950 -3.711 1.00 80.06 99 ALA A N 1
ATOM 788 C CA . ALA A 1 99 ? 7.862 16.656 -2.557 1.00 80.06 99 ALA A CA 1
ATOM 789 C C . ALA A 1 99 ? 6.419 16.221 -2.262 1.00 80.06 99 ALA A C 1
ATOM 791 O O . ALA A 1 99 ? 6.091 15.943 -1.106 1.00 80.06 99 ALA A O 1
ATOM 792 N N . LEU A 1 100 ? 5.585 16.082 -3.296 1.00 80.81 100 LEU A N 1
ATOM 793 C CA . LEU A 1 100 ? 4.216 15.579 -3.188 1.00 80.81 100 LEU A CA 1
ATOM 794 C C . LEU A 1 100 ? 4.188 14.152 -2.641 1.00 80.81 100 LEU A C 1
ATOM 796 O O . LEU A 1 100 ? 3.484 13.887 -1.666 1.00 80.81 100 LEU A O 1
ATOM 800 N N . ARG A 1 101 ? 4.999 13.246 -3.197 1.00 83.19 101 ARG A N 1
ATOM 801 C CA . ARG A 1 101 ? 5.062 11.850 -2.741 1.00 83.19 101 ARG A CA 1
ATOM 802 C C . ARG A 1 101 ? 5.531 11.735 -1.292 1.00 83.19 101 ARG A C 1
ATOM 804 O O . ARG A 1 101 ? 4.946 10.984 -0.507 1.00 83.19 101 ARG A O 1
ATOM 811 N N . ARG A 1 102 ? 6.543 12.518 -0.902 1.00 86.00 102 ARG A N 1
ATOM 812 C CA . ARG A 1 102 ? 7.011 12.618 0.492 1.00 86.00 102 ARG A CA 1
ATOM 813 C C . ARG A 1 102 ? 5.910 13.134 1.413 1.00 86.00 102 ARG A C 1
ATOM 815 O O . ARG A 1 102 ? 5.668 12.537 2.457 1.00 86.00 102 ARG A O 1
ATOM 822 N N . SER A 1 103 ? 5.232 14.210 1.020 1.00 87.06 103 SER A N 1
ATOM 823 C CA . SER A 1 103 ? 4.134 14.809 1.785 1.00 87.06 103 SER A CA 1
ATOM 824 C C . SER A 1 103 ? 2.980 13.823 1.991 1.00 87.06 103 SER A C 1
ATOM 826 O O . SER A 1 103 ? 2.539 13.620 3.123 1.00 87.06 103 SER A O 1
ATOM 828 N N . ALA A 1 104 ? 2.554 13.135 0.928 1.00 86.31 104 ALA A N 1
ATOM 829 C CA . ALA A 1 104 ? 1.510 12.114 0.987 1.00 86.31 104 ALA A CA 1
ATOM 830 C C . ALA A 1 104 ? 1.899 10.957 1.920 1.00 86.31 104 ALA A C 1
ATOM 832 O O . ALA A 1 104 ? 1.117 10.555 2.780 1.00 86.31 104 ALA A O 1
ATOM 833 N N . THR A 1 105 ? 3.140 10.477 1.819 1.00 89.69 105 THR A N 1
ATOM 834 C CA . THR A 1 105 ? 3.648 9.398 2.682 1.00 89.69 105 THR A CA 1
ATOM 835 C C . THR A 1 105 ? 3.691 9.829 4.152 1.00 89.69 105 THR A C 1
ATOM 837 O O . THR A 1 105 ? 3.274 9.081 5.033 1.00 89.69 105 THR A O 1
ATOM 840 N N . LEU A 1 106 ? 4.113 11.063 4.440 1.00 92.19 106 LEU A N 1
ATOM 841 C CA . LEU A 1 106 ? 4.087 11.609 5.801 1.00 92.19 106 LEU A CA 1
ATOM 842 C C . LEU A 1 106 ? 2.661 11.755 6.347 1.00 92.19 106 LEU A C 1
ATOM 844 O O . LEU A 1 106 ? 2.432 11.510 7.532 1.00 92.19 106 LEU A O 1
ATOM 848 N N . ALA A 1 107 ? 1.699 12.134 5.504 1.00 90.56 107 ALA A N 1
ATOM 849 C CA . ALA A 1 107 ? 0.294 12.192 5.891 1.00 90.56 107 ALA A CA 1
ATOM 850 C C . ALA A 1 107 ? -0.255 10.797 6.239 1.00 90.56 107 ALA A C 1
ATOM 852 O O . ALA A 1 107 ? -0.931 10.654 7.259 1.00 90.56 107 ALA A O 1
ATOM 853 N N . LEU A 1 108 ? 0.103 9.766 5.463 1.00 90.50 108 LEU A N 1
ATOM 854 C CA . LEU A 1 108 ? -0.231 8.369 5.767 1.00 90.50 108 LEU A CA 1
ATOM 855 C C . LEU A 1 108 ? 0.347 7.926 7.113 1.00 90.50 108 LEU A C 1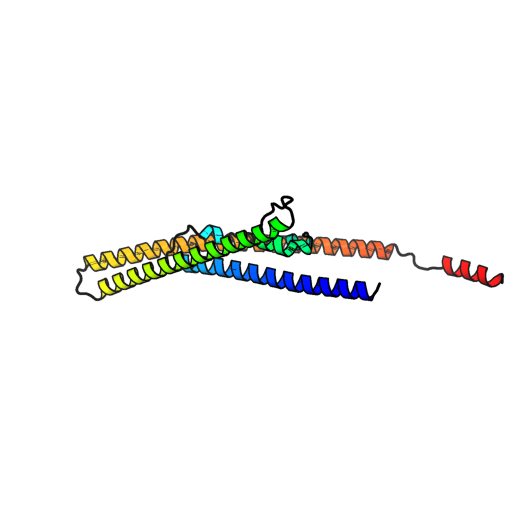
ATOM 857 O O . LEU A 1 108 ? -0.380 7.394 7.949 1.00 90.50 108 LEU A O 1
ATOM 861 N N . MET A 1 109 ? 1.631 8.195 7.359 1.00 93.44 109 MET A N 1
ATOM 862 C CA . MET A 1 109 ? 2.277 7.854 8.632 1.00 93.44 109 MET A CA 1
ATOM 863 C C . MET A 1 109 ? 1.607 8.548 9.824 1.00 93.44 109 MET A C 1
ATOM 865 O O . MET A 1 109 ? 1.423 7.928 10.870 1.00 93.44 109 MET A O 1
ATOM 869 N N . ARG A 1 110 ? 1.203 9.817 9.671 1.00 92.81 110 ARG A N 1
ATOM 870 C CA . ARG A 1 110 ? 0.466 10.547 10.711 1.00 92.81 110 ARG A CA 1
ATOM 871 C C . ARG A 1 110 ? -0.904 9.922 10.973 1.00 92.81 110 ARG A C 1
ATOM 873 O O . ARG A 1 110 ? -1.244 9.686 12.127 1.00 92.81 110 ARG A O 1
ATOM 880 N N . SER A 1 111 ? -1.651 9.598 9.920 1.00 91.00 111 SER A N 1
ATOM 881 C CA . SER A 1 111 ? -2.949 8.927 10.049 1.00 91.00 111 SER A CA 1
ATOM 882 C C . SER A 1 111 ? -2.822 7.560 10.734 1.00 91.00 111 SER A C 1
ATOM 884 O O . SER A 1 111 ? -3.634 7.224 11.595 1.00 91.00 111 SER A O 1
ATOM 886 N N . LEU A 1 112 ? -1.768 6.796 10.426 1.00 92.94 112 LEU A N 1
ATOM 887 C CA . LEU A 1 112 ? -1.464 5.539 11.110 1.00 92.94 112 LEU A CA 1
ATOM 888 C C . LEU A 1 112 ? -1.169 5.760 12.600 1.00 92.94 112 LEU A C 1
ATOM 890 O O . LEU A 1 112 ? -1.678 5.024 13.443 1.00 92.94 112 LEU A O 1
ATOM 894 N N . GLN A 1 113 ? -0.375 6.776 12.937 1.00 94.56 113 GLN A N 1
ATOM 895 C CA . GLN A 1 113 ? -0.081 7.122 14.327 1.00 94.56 113 GLN A CA 1
ATOM 896 C C . GLN A 1 113 ? -1.358 7.478 15.106 1.00 94.56 113 GLN A C 1
ATOM 898 O O . GLN A 1 113 ? -1.533 7.022 16.236 1.00 94.56 113 GLN A O 1
ATOM 903 N N . GLU A 1 114 ? -2.259 8.253 14.502 1.00 93.19 114 GLU A N 1
ATOM 904 C CA . GLU A 1 114 ? -3.560 8.603 15.082 1.00 93.19 114 GLU A CA 1
ATOM 905 C C . GLU A 1 114 ? -4.442 7.363 15.291 1.00 93.19 114 GLU A C 1
ATOM 907 O O . GLU A 1 114 ? -5.028 7.204 16.363 1.00 93.19 114 GLU A O 1
ATOM 912 N N . ALA A 1 115 ? -4.484 6.447 14.317 1.00 91.69 115 ALA A N 1
ATOM 913 C CA . ALA A 1 115 ? -5.225 5.189 14.428 1.00 91.69 115 ALA A CA 1
ATOM 914 C C . ALA A 1 115 ? -4.682 4.295 15.558 1.00 91.69 115 ALA A C 1
ATOM 916 O O . ALA A 1 115 ? -5.450 3.765 16.361 1.00 91.69 115 ALA A O 1
ATOM 917 N N . ILE A 1 116 ? -3.354 4.181 15.681 1.00 92.94 116 ILE A N 1
ATOM 918 C CA . ILE A 1 116 ? -2.709 3.436 16.773 1.00 92.94 116 ILE A CA 1
ATOM 919 C C . ILE A 1 116 ? -3.073 4.048 18.130 1.00 92.94 116 ILE A C 1
ATOM 921 O O . ILE A 1 116 ? -3.464 3.316 19.039 1.00 92.94 116 ILE A O 1
ATOM 925 N N . ALA A 1 117 ? -2.983 5.373 18.269 1.00 94.62 117 ALA A N 1
ATOM 926 C CA . ALA A 1 117 ? -3.316 6.060 19.514 1.00 94.62 117 ALA A CA 1
ATOM 927 C C . ALA A 1 117 ? -4.799 5.883 19.889 1.00 94.62 117 ALA A C 1
ATOM 929 O O . ALA A 1 117 ? -5.119 5.607 21.047 1.00 94.62 117 ALA A O 1
ATOM 930 N N . ALA A 1 118 ? -5.708 5.975 18.913 1.00 91.88 118 ALA A N 1
ATOM 931 C CA . ALA A 1 118 ? -7.133 5.733 19.125 1.00 91.88 118 ALA A CA 1
ATOM 932 C C . ALA A 1 118 ? -7.402 4.292 19.587 1.00 91.88 118 ALA A C 1
ATOM 934 O O . ALA A 1 118 ? -8.167 4.071 20.531 1.00 91.88 118 ALA A O 1
ATOM 935 N N . GLN A 1 119 ? -6.738 3.312 18.970 1.00 91.31 119 GLN A N 1
ATOM 936 C CA . GLN A 1 119 ? -6.866 1.910 19.356 1.00 91.31 119 GLN A CA 1
ATOM 937 C C . GLN A 1 119 ? -6.302 1.639 20.759 1.00 91.31 119 GLN A C 1
ATOM 939 O O . GLN A 1 119 ? -6.912 0.902 21.537 1.00 91.31 119 GLN A O 1
ATOM 944 N N . GLN A 1 120 ? -5.176 2.262 21.117 1.00 93.56 120 GLN A N 1
ATOM 945 C CA . GLN A 1 120 ? -4.605 2.189 22.466 1.00 93.56 120 GLN A CA 1
ATOM 946 C C . GLN A 1 120 ? -5.570 2.754 23.513 1.00 93.56 120 GLN A C 1
ATOM 948 O O . GLN A 1 120 ? -5.910 2.048 24.461 1.00 93.56 120 GLN A O 1
ATOM 953 N N . ALA A 1 121 ? -6.100 3.962 23.299 1.00 93.25 121 ALA A N 1
ATOM 954 C CA . ALA A 1 121 ? -7.060 4.585 24.210 1.00 93.25 121 ALA A CA 1
ATOM 955 C C . ALA A 1 121 ? -8.325 3.726 24.405 1.00 93.25 121 ALA A C 1
ATOM 957 O O . ALA A 1 121 ? -8.830 3.585 25.521 1.00 93.25 121 ALA A O 1
ATOM 958 N N . ARG A 1 122 ? -8.824 3.089 23.335 1.00 90.38 122 ARG A N 1
ATOM 959 C CA . ARG A 1 122 ? -9.947 2.138 23.420 1.00 90.38 122 ARG A CA 1
ATOM 960 C C . ARG A 1 122 ? -9.597 0.900 24.239 1.00 90.38 122 ARG A C 1
ATOM 962 O O . ARG A 1 122 ? -10.410 0.464 25.054 1.00 90.38 122 ARG A O 1
ATOM 969 N N . SER A 1 123 ? -8.407 0.336 24.038 1.00 90.44 123 SER A N 1
ATOM 970 C CA . SER A 1 123 ? -7.931 -0.822 24.798 1.00 90.44 123 SER A CA 1
ATOM 971 C C . SER A 1 123 ? -7.787 -0.502 26.290 1.00 90.44 123 SER A C 1
ATOM 973 O O . SER A 1 123 ? -8.185 -1.300 27.139 1.00 90.44 123 SER A O 1
ATOM 975 N N . GLU A 1 124 ? -7.262 0.676 26.626 1.00 92.06 124 GLU A N 1
ATOM 976 C CA . GLU A 1 124 ? -7.137 1.157 28.007 1.00 92.06 124 GLU A CA 1
ATOM 977 C C . GLU A 1 124 ? -8.503 1.394 28.656 1.00 92.06 124 GLU A C 1
ATOM 979 O O . GLU A 1 124 ? -8.720 1.000 29.807 1.00 92.06 124 GLU A O 1
ATOM 984 N N . TYR A 1 125 ? -9.449 1.973 27.911 1.00 90.25 125 TYR A N 1
ATOM 985 C CA . TYR A 1 125 ? -10.828 2.148 28.360 1.00 90.25 125 TYR A CA 1
ATOM 986 C C . TYR A 1 125 ? -11.503 0.803 28.658 1.00 90.25 125 TYR A C 1
ATOM 988 O O . TYR A 1 125 ? -12.101 0.646 29.724 1.00 90.25 125 TYR A O 1
ATOM 996 N N . LEU A 1 126 ? -11.364 -0.181 27.762 1.00 90.81 126 LEU A N 1
ATOM 997 C CA . LEU A 1 126 ? -11.911 -1.525 27.955 1.00 90.81 126 LEU A CA 1
ATOM 998 C C . LEU A 1 126 ? -11.285 -2.216 29.173 1.00 90.81 126 LEU A C 1
ATOM 1000 O O . LEU A 1 126 ? -12.006 -2.737 30.020 1.00 90.81 126 LEU A O 1
ATOM 1004 N N . SER A 1 127 ? -9.958 -2.169 29.302 1.00 90.56 127 SER A N 1
ATOM 1005 C CA . SER A 1 127 ? -9.244 -2.731 30.455 1.00 90.56 127 SER A CA 1
ATOM 1006 C C . SER A 1 127 ? -9.703 -2.092 31.769 1.00 90.56 127 SER A C 1
ATOM 1008 O O . SER A 1 127 ? -9.995 -2.783 32.744 1.00 90.56 127 SER A O 1
ATOM 1010 N N . SER A 1 128 ? -9.852 -0.767 31.785 1.00 88.75 128 SER A N 1
ATOM 1011 C CA . SER A 1 128 ? -10.342 -0.031 32.953 1.00 88.75 128 SER A CA 1
ATOM 1012 C C . SER A 1 128 ? -11.802 -0.349 33.275 1.00 88.75 128 SER A C 1
ATOM 1014 O O . SER A 1 128 ? -12.187 -0.342 34.440 1.00 88.75 128 SER A O 1
ATOM 1016 N N . ALA A 1 129 ? -12.635 -0.610 32.264 1.00 88.38 129 ALA A N 1
ATOM 1017 C CA . ALA A 1 129 ? -14.021 -1.014 32.470 1.00 88.38 129 ALA A CA 1
ATOM 1018 C C . ALA A 1 129 ? -14.131 -2.415 33.083 1.00 88.38 129 ALA A C 1
ATOM 1020 O O . ALA A 1 129 ? -14.982 -2.620 33.938 1.00 88.38 129 ALA A O 1
ATOM 1021 N N . LEU A 1 130 ? -13.252 -3.341 32.688 1.00 86.31 130 LEU A N 1
ATOM 1022 C CA . LEU A 1 130 ? -13.254 -4.725 33.169 1.00 86.31 130 LEU A CA 1
ATOM 1023 C C . LEU A 1 130 ? -12.622 -4.901 34.559 1.00 86.31 130 LEU A C 1
ATOM 1025 O O . LEU A 1 130 ? -13.011 -5.812 35.282 1.00 86.31 130 LEU A O 1
ATOM 1029 N N . ASN A 1 131 ? -11.645 -4.064 34.924 1.00 85.94 131 ASN A N 1
ATOM 1030 C CA . ASN A 1 131 ? -10.867 -4.222 36.161 1.00 85.94 131 ASN A CA 1
ATOM 1031 C C . ASN A 1 131 ? -11.348 -3.359 37.339 1.00 85.94 131 ASN A C 1
ATOM 1033 O O . ASN A 1 131 ? -10.942 -3.606 38.473 1.00 85.94 131 ASN A O 1
ATOM 1037 N N . ALA A 1 132 ? -12.154 -2.325 37.097 1.00 76.38 132 ALA A N 1
ATOM 1038 C CA . ALA A 1 132 ? -12.708 -1.500 38.169 1.00 76.38 132 ALA A CA 1
ATOM 1039 C C . ALA A 1 132 ? -14.025 -2.095 38.700 1.00 76.38 132 ALA A C 1
ATOM 1041 O O . ALA A 1 132 ? -14.723 -2.794 37.969 1.00 76.38 132 ALA A O 1
ATOM 1042 N N . GLU A 1 133 ? -14.396 -1.777 39.949 1.00 75.88 133 GLU A N 1
ATOM 1043 C CA . GLU A 1 133 ? -15.754 -1.992 40.489 1.00 75.88 133 GLU A CA 1
ATOM 1044 C C . GLU A 1 133 ? -16.761 -1.095 39.741 1.00 75.88 133 GLU A C 1
ATOM 1046 O O . GLU A 1 133 ? -17.275 -0.110 40.271 1.00 75.88 133 GLU A O 1
ATOM 1051 N N . LYS A 1 134 ? -16.993 -1.378 38.458 1.00 75.12 134 LYS A N 1
ATOM 1052 C CA . LYS A 1 134 ? -18.003 -0.709 37.640 1.00 75.12 134 LYS A CA 1
ATOM 1053 C C . LYS A 1 134 ? -19.313 -1.479 37.671 1.00 75.12 134 LYS A C 1
ATOM 1055 O O . LYS A 1 134 ? -19.350 -2.667 37.989 1.00 75.12 134 LYS A O 1
ATOM 1060 N N . SER A 1 135 ? -20.395 -0.786 37.322 1.00 83.19 135 SER A N 1
ATOM 1061 C CA . SER A 1 135 ? -21.687 -1.439 37.136 1.00 83.19 135 SER A CA 1
ATOM 1062 C C . SER A 1 135 ? -21.626 -2.425 35.965 1.00 83.19 135 SER A C 1
ATOM 1064 O O . SER A 1 135 ? -20.848 -2.250 35.021 1.00 83.19 135 SER A O 1
ATOM 1066 N N . ASN A 1 136 ? -22.468 -3.458 36.005 1.00 85.06 136 ASN A N 1
ATOM 1067 C CA . ASN A 1 136 ? -22.572 -4.412 34.902 1.00 85.06 136 ASN A CA 1
ATOM 1068 C C . ASN A 1 136 ? -22.961 -3.705 33.592 1.00 85.06 136 ASN A C 1
ATOM 1070 O O . ASN A 1 136 ? -22.435 -4.046 32.535 1.00 85.06 136 ASN A O 1
ATOM 1074 N N . GLU A 1 137 ? -23.823 -2.688 33.658 1.00 87.00 137 GLU A N 1
ATOM 1075 C CA . GLU A 1 137 ? -24.189 -1.840 32.524 1.00 87.00 137 GLU A CA 1
ATOM 1076 C C . GLU A 1 137 ? -22.974 -1.149 31.884 1.00 87.00 137 GLU A C 1
ATOM 1078 O O . GLU A 1 137 ? -22.831 -1.189 30.661 1.00 87.00 137 GLU A O 1
ATOM 1083 N N . ASP A 1 138 ? -22.062 -0.574 32.676 1.00 86.06 138 ASP A N 1
ATOM 1084 C CA . ASP A 1 138 ? -20.858 0.089 32.151 1.00 86.06 138 ASP A CA 1
ATOM 1085 C C . ASP A 1 138 ? -19.931 -0.894 31.422 1.00 86.06 138 ASP A C 1
ATOM 1087 O O . ASP A 1 138 ? -19.342 -0.565 30.387 1.00 86.06 138 ASP A O 1
ATOM 1091 N N . VAL A 1 139 ? -19.816 -2.119 31.943 1.00 89.38 139 VAL A N 1
ATOM 1092 C CA . VAL A 1 139 ? -19.043 -3.199 31.314 1.00 89.38 139 VAL A CA 1
ATOM 1093 C C . VAL A 1 139 ? -19.677 -3.615 29.987 1.00 89.38 139 VAL A C 1
ATOM 1095 O O . VAL A 1 139 ? -18.975 -3.751 28.983 1.00 89.38 139 VAL A O 1
ATOM 1098 N N . VAL A 1 140 ? -21.004 -3.773 29.954 1.00 91.31 140 VAL A N 1
ATOM 1099 C CA . VAL A 1 140 ? -21.750 -4.115 28.734 1.00 91.31 140 VAL A CA 1
ATOM 1100 C C . VAL A 1 140 ? -21.572 -3.037 27.666 1.00 91.31 140 VAL A C 1
ATOM 1102 O O . VAL A 1 140 ? -21.296 -3.367 26.513 1.00 91.31 140 VAL A O 1
ATOM 1105 N N . VAL A 1 141 ? -21.657 -1.755 28.032 1.00 90.56 141 VAL A N 1
ATOM 1106 C CA . VAL A 1 141 ? -21.442 -0.636 27.099 1.00 90.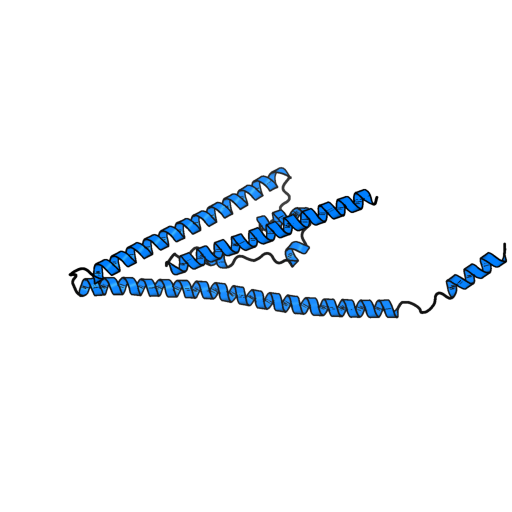56 141 VAL A CA 1
ATOM 1107 C C . VAL A 1 141 ? -20.011 -0.634 26.551 1.00 90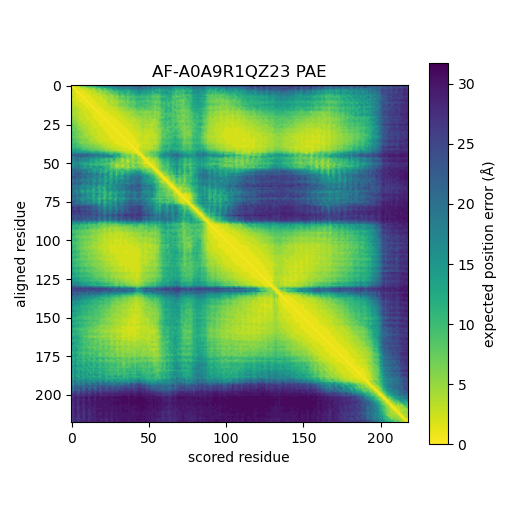.56 141 VAL A C 1
ATOM 1109 O O . VAL A 1 141 ? -19.817 -0.463 25.344 1.00 90.56 141 VAL A O 1
ATOM 1112 N N . ALA A 1 142 ? -19.004 -0.864 27.399 1.00 90.38 142 ALA A N 1
ATOM 1113 C CA . ALA A 1 142 ? -17.609 -0.916 26.965 1.00 90.38 142 ALA A CA 1
ATOM 1114 C C . ALA A 1 142 ? -17.339 -2.078 25.995 1.00 90.38 142 ALA A C 1
ATOM 1116 O O . ALA A 1 142 ? -16.695 -1.884 24.960 1.00 90.38 142 ALA A O 1
ATOM 1117 N N . LEU A 1 143 ? -17.880 -3.265 26.291 1.00 92.06 143 LEU A N 1
ATOM 1118 C CA . LEU A 1 143 ? -17.794 -4.433 25.412 1.00 92.06 143 LEU A CA 1
ATOM 1119 C C . LEU A 1 143 ? -18.515 -4.199 24.083 1.00 92.06 143 LEU A C 1
ATOM 1121 O O . LEU A 1 143 ? -17.977 -4.540 23.031 1.00 92.06 143 LEU A O 1
ATOM 1125 N N . GLN A 1 144 ? -19.699 -3.584 24.113 1.00 93.19 144 GLN A N 1
ATOM 1126 C CA . GLN A 1 144 ? -20.465 -3.281 22.909 1.00 93.19 144 GLN A CA 1
ATOM 1127 C C . GLN A 1 144 ? -19.712 -2.305 21.996 1.00 93.19 144 GLN A C 1
ATOM 1129 O O . GLN A 1 144 ? -19.567 -2.580 20.808 1.00 93.19 144 GLN A O 1
ATOM 1134 N N . ASN A 1 145 ? -19.159 -1.219 22.547 1.00 91.50 145 ASN A N 1
ATOM 1135 C CA . ASN A 1 145 ? -18.349 -0.260 21.789 1.00 91.50 145 ASN A CA 1
ATOM 1136 C C . ASN A 1 145 ? -17.115 -0.933 21.161 1.00 91.50 145 ASN A C 1
ATOM 1138 O O . ASN A 1 145 ? -16.815 -0.721 19.986 1.00 91.50 145 ASN A O 1
ATOM 1142 N N . HIS A 1 146 ? -16.421 -1.790 21.917 1.00 92.00 146 HIS A N 1
ATOM 1143 C CA . HIS A 1 146 ? -15.280 -2.532 21.382 1.00 92.00 146 HIS A CA 1
ATOM 1144 C C . HIS A 1 146 ? -15.693 -3.497 20.258 1.00 92.00 146 HIS A C 1
ATOM 1146 O O . HIS A 1 146 ? -15.041 -3.553 19.219 1.00 92.00 146 HIS A O 1
ATOM 1152 N N . ASN A 1 147 ? -16.804 -4.215 20.423 1.00 93.44 147 ASN A N 1
ATOM 1153 C CA . ASN A 1 147 ? -17.339 -5.116 19.405 1.00 93.44 147 ASN A CA 1
ATOM 1154 C C . ASN A 1 147 ? -17.770 -4.376 18.129 1.00 93.44 147 ASN A C 1
ATOM 1156 O O . ASN A 1 147 ? -17.489 -4.840 17.026 1.00 93.44 147 ASN A O 1
ATOM 1160 N N . ASP A 1 148 ? -18.425 -3.222 18.256 1.00 92.31 148 ASP A N 1
ATOM 1161 C CA . ASP A 1 148 ? -18.834 -2.426 17.098 1.00 92.31 148 ASP A CA 1
ATOM 1162 C C . ASP A 1 148 ? -17.624 -1.867 16.342 1.00 92.31 148 ASP A C 1
ATOM 1164 O O . ASP A 1 148 ? -17.613 -1.879 15.112 1.00 92.31 148 ASP A O 1
ATOM 1168 N N . HIS A 1 149 ? -16.551 -1.515 17.053 1.00 90.25 149 HIS A N 1
ATOM 1169 C CA . HIS A 1 149 ? -15.280 -1.195 16.413 1.00 90.25 149 HIS A CA 1
ATOM 1170 C C . HIS A 1 149 ? -14.656 -2.386 15.678 1.00 90.25 149 HIS A C 1
ATOM 1172 O O . HIS A 1 149 ? -14.193 -2.246 14.551 1.00 90.25 149 HIS A O 1
ATOM 1178 N N . LEU A 1 150 ? -14.649 -3.579 16.278 1.00 91.81 150 LEU A N 1
ATOM 1179 C CA . LEU A 1 150 ? -14.120 -4.766 15.603 1.00 91.81 150 LEU A CA 1
ATOM 1180 C C . LEU A 1 150 ? -14.902 -5.082 14.323 1.00 91.81 150 LEU A C 1
ATOM 1182 O O . LEU A 1 150 ? -14.300 -5.479 13.327 1.00 91.81 150 LEU A O 1
ATOM 1186 N N . LYS A 1 151 ? -16.224 -4.867 14.307 1.00 93.44 151 LYS A N 1
ATOM 1187 C CA . LYS A 1 151 ? -17.029 -4.999 13.082 1.00 93.44 151 LYS A CA 1
ATOM 1188 C C . LYS A 1 151 ? -16.609 -3.998 12.008 1.00 93.44 151 LYS A C 1
ATOM 1190 O O . LYS A 1 151 ? -16.532 -4.381 10.844 1.00 93.44 151 LYS A O 1
ATOM 1195 N N . GLU A 1 152 ? -16.334 -2.753 12.389 1.00 91.00 152 GLU A N 1
ATOM 1196 C CA . GLU A 1 152 ? -15.807 -1.723 11.486 1.00 91.00 152 GLU A CA 1
ATOM 1197 C C . GLU A 1 152 ? -14.449 -2.147 10.907 1.00 91.00 152 GLU A C 1
ATOM 1199 O O . GLU A 1 152 ? -14.298 -2.197 9.689 1.00 91.00 152 GLU A O 1
ATOM 1204 N N . VAL A 1 153 ? -13.501 -2.574 11.750 1.00 91.19 153 VAL A N 1
ATOM 1205 C CA . VAL A 1 153 ? -12.187 -3.078 11.307 1.00 91.19 153 VAL A CA 1
ATOM 1206 C C . VAL A 1 153 ? -12.342 -4.259 10.346 1.00 91.19 153 VAL A C 1
ATOM 1208 O O . VAL A 1 153 ? -11.692 -4.297 9.304 1.00 91.19 153 VAL A O 1
ATOM 1211 N N . VAL A 1 154 ? -13.229 -5.213 10.645 1.00 93.00 154 VAL A N 1
ATOM 1212 C CA . VAL A 1 154 ? -13.517 -6.349 9.751 1.00 93.00 154 VAL A CA 1
ATOM 1213 C C . VAL A 1 154 ? -14.093 -5.880 8.412 1.00 93.00 154 VAL A C 1
ATOM 1215 O O . VAL A 1 154 ? -13.738 -6.440 7.372 1.00 93.00 154 VAL A O 1
ATOM 1218 N N . GLY A 1 155 ? -14.956 -4.861 8.420 1.00 91.56 155 GLY A N 1
ATOM 1219 C CA . GLY A 1 155 ? -15.464 -4.214 7.211 1.00 91.56 155 GLY A CA 1
ATOM 1220 C C . GLY A 1 155 ? -14.334 -3.619 6.372 1.00 91.56 155 GLY A C 1
ATOM 1221 O O . GLY A 1 155 ? -14.188 -3.979 5.204 1.00 91.56 155 GLY A O 1
ATOM 1222 N N . ASN A 1 156 ? -13.478 -2.810 6.995 1.00 90.56 156 ASN A N 1
ATOM 1223 C CA . ASN A 1 156 ? -12.355 -2.150 6.331 1.00 90.56 156 ASN A CA 1
ATOM 1224 C C . ASN A 1 156 ? -11.355 -3.170 5.757 1.00 90.56 156 ASN A C 1
ATOM 1226 O O . ASN A 1 156 ? -10.900 -3.039 4.622 1.00 90.56 156 ASN A O 1
ATOM 1230 N N . VAL A 1 157 ? -11.048 -4.232 6.511 1.00 91.44 157 VAL A N 1
ATOM 1231 C CA . VAL A 1 157 ? -10.180 -5.330 6.052 1.00 91.44 157 VAL A CA 1
ATOM 1232 C C . VAL A 1 157 ? -10.790 -6.048 4.852 1.00 91.44 157 VAL A C 1
ATOM 1234 O O . VAL A 1 157 ? -10.070 -6.374 3.910 1.00 91.44 157 VAL A O 1
ATOM 1237 N N . ARG A 1 158 ? -12.105 -6.293 4.850 1.00 93.06 158 ARG A N 1
ATOM 1238 C CA . ARG A 1 158 ? -12.784 -6.932 3.715 1.00 93.06 158 ARG A CA 1
ATOM 1239 C C . ARG A 1 158 ? -12.662 -6.090 2.446 1.00 93.06 158 ARG A C 1
ATOM 1241 O O . ARG A 1 158 ? -12.428 -6.653 1.380 1.00 93.06 158 ARG A O 1
ATOM 1248 N N . GLU A 1 159 ? -12.802 -4.775 2.559 1.00 91.31 159 GLU A N 1
ATOM 1249 C CA . GLU A 1 159 ? -12.655 -3.860 1.427 1.00 91.31 159 GLU A CA 1
ATOM 1250 C C . GLU A 1 159 ? -11.214 -3.825 0.908 1.00 91.31 159 GLU A C 1
ATOM 1252 O O . GLU A 1 159 ? -10.990 -4.017 -0.287 1.00 91.31 159 GLU A O 1
ATOM 1257 N N . ALA A 1 160 ? -10.228 -3.714 1.804 1.00 90.06 160 ALA A N 1
ATOM 1258 C CA . ALA A 1 160 ? -8.815 -3.784 1.435 1.00 90.06 160 ALA A CA 1
ATOM 1259 C C . ALA A 1 160 ? -8.466 -5.107 0.723 1.00 90.06 160 ALA A C 1
ATOM 1261 O O . ALA A 1 160 ? -7.800 -5.101 -0.310 1.00 90.06 160 ALA A O 1
ATOM 1262 N N . ILE A 1 161 ? -8.971 -6.242 1.225 1.00 91.31 161 ILE A N 1
ATOM 1263 C C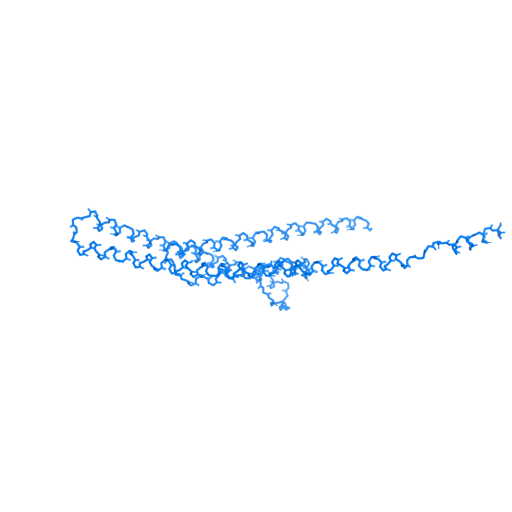A . ILE A 1 161 ? -8.811 -7.555 0.579 1.00 91.31 161 ILE A CA 1
ATOM 1264 C C . ILE A 1 161 ? -9.447 -7.564 -0.814 1.00 91.31 161 ILE A C 1
ATOM 1266 O O . ILE A 1 161 ? -8.869 -8.133 -1.735 1.00 91.31 161 ILE A O 1
ATOM 1270 N N . SER A 1 162 ? -10.619 -6.947 -0.985 1.00 92.81 162 SER A N 1
ATOM 1271 C CA . SER A 1 162 ? -11.277 -6.866 -2.292 1.00 92.81 162 SER A CA 1
ATOM 1272 C C . SER A 1 162 ? -10.405 -6.137 -3.315 1.00 92.81 162 SER A C 1
ATOM 1274 O O . SER A 1 162 ? -10.261 -6.625 -4.433 1.00 92.81 162 SER A O 1
ATOM 1276 N N . ILE A 1 163 ? -9.794 -5.013 -2.928 1.00 88.88 163 ILE A N 1
ATOM 1277 C CA . ILE A 1 163 ? -8.904 -4.232 -3.800 1.00 88.88 163 ILE A CA 1
ATOM 1278 C C . ILE A 1 163 ? -7.660 -5.047 -4.167 1.00 88.88 163 ILE A C 1
ATOM 1280 O O . ILE A 1 163 ? -7.322 -5.174 -5.342 1.00 88.88 163 ILE A O 1
ATOM 1284 N N . VAL A 1 164 ? -7.012 -5.666 -3.174 1.00 89.44 164 VAL A N 1
ATOM 1285 C CA . VAL A 1 164 ? -5.816 -6.495 -3.398 1.00 89.44 164 VAL A CA 1
ATOM 1286 C C . VAL A 1 164 ? -6.125 -7.699 -4.296 1.00 89.44 164 VAL A C 1
ATOM 1288 O O . VAL A 1 164 ? -5.334 -8.022 -5.180 1.00 89.44 164 VAL A O 1
ATOM 1291 N N . ASN A 1 165 ? -7.275 -8.350 -4.113 1.00 92.00 165 ASN A N 1
ATOM 1292 C CA . ASN A 1 165 ? -7.686 -9.476 -4.951 1.00 92.00 165 ASN A CA 1
ATOM 1293 C C . ASN A 1 165 ? -7.953 -9.054 -6.399 1.00 92.00 165 ASN A C 1
ATOM 1295 O O . ASN A 1 165 ? -7.577 -9.785 -7.316 1.00 92.00 165 ASN A O 1
ATOM 1299 N N . GLU A 1 166 ? -8.570 -7.891 -6.617 1.00 90.81 166 GLU A N 1
ATOM 1300 C CA . GLU A 1 166 ? -8.786 -7.373 -7.970 1.00 90.81 166 GLU A CA 1
ATOM 1301 C C . GLU A 1 166 ? -7.448 -7.063 -8.655 1.00 90.81 166 GLU A C 1
ATOM 1303 O O . GLU A 1 166 ? -7.225 -7.471 -9.794 1.00 90.81 166 GLU A O 1
ATOM 1308 N N . LYS A 1 167 ? -6.504 -6.452 -7.928 1.00 86.19 167 LYS A N 1
ATOM 1309 C CA . LYS A 1 167 ? -5.133 -6.222 -8.408 1.00 86.19 167 LYS A CA 1
ATOM 1310 C C . LYS A 1 167 ? -4.429 -7.537 -8.768 1.00 86.19 167 LYS A C 1
ATOM 1312 O O . LYS A 1 167 ? -3.860 -7.653 -9.849 1.00 86.19 167 LYS A O 1
ATOM 1317 N N . HIS A 1 168 ? -4.531 -8.556 -7.912 1.00 89.31 168 HIS A N 1
ATOM 1318 C CA . HIS A 1 168 ? -3.962 -9.881 -8.176 1.00 89.31 168 HIS A CA 1
ATOM 1319 C C . HIS A 1 168 ? -4.547 -10.525 -9.438 1.00 89.31 168 HIS A C 1
ATOM 1321 O O . HIS A 1 168 ? -3.815 -11.114 -10.230 1.00 89.31 168 HIS A O 1
ATOM 1327 N N . LYS A 1 169 ? -5.861 -10.399 -9.644 1.00 91.75 169 LYS A N 1
ATOM 1328 C CA . LYS A 1 169 ? -6.533 -10.908 -10.839 1.00 91.75 169 LYS A CA 1
ATOM 1329 C C . LYS A 1 169 ? -6.020 -10.225 -12.108 1.00 91.75 169 LYS A C 1
ATOM 1331 O O . LYS A 1 169 ? -5.680 -10.928 -13.054 1.00 91.75 169 LYS A O 1
ATOM 1336 N N . ARG A 1 170 ? -5.883 -8.893 -12.106 1.00 87.50 170 ARG A N 1
ATOM 1337 C CA . ARG A 1 170 ? -5.308 -8.160 -13.248 1.00 87.50 170 ARG A CA 1
ATOM 1338 C C . ARG A 1 170 ? -3.890 -8.628 -13.575 1.00 87.50 170 ARG A C 1
ATOM 1340 O O . ARG A 1 170 ? -3.600 -8.874 -14.738 1.00 87.50 170 ARG A O 1
ATOM 1347 N N . TYR A 1 171 ? -3.040 -8.855 -12.571 1.00 85.12 171 TYR A N 1
ATOM 1348 C CA . TYR A 1 171 ? -1.695 -9.394 -12.815 1.00 85.12 171 TYR A CA 1
ATOM 1349 C C . TYR A 1 171 ? -1.695 -10.799 -13.401 1.00 85.12 171 TYR A C 1
ATOM 1351 O O . TYR A 1 171 ? -0.870 -11.099 -14.262 1.00 85.12 171 TYR A O 1
ATOM 1359 N N . LEU A 1 172 ? -2.610 -11.667 -12.971 1.00 90.44 172 LEU A N 1
ATOM 1360 C CA . LEU A 1 172 ? -2.754 -12.981 -13.592 1.00 90.44 172 LEU A CA 1
ATOM 1361 C C . LEU A 1 172 ? -3.143 -12.856 -15.071 1.00 90.44 172 LEU A C 1
ATOM 1363 O O . LEU A 1 172 ? -2.528 -13.520 -15.908 1.00 90.44 172 LEU A O 1
ATOM 1367 N N . ASP A 1 173 ? -4.094 -11.975 -15.386 1.00 90.56 173 ASP A N 1
ATOM 1368 C CA . ASP A 1 173 ? -4.535 -11.719 -16.759 1.00 90.56 173 ASP A CA 1
ATOM 1369 C C . ASP A 1 173 ? -3.388 -11.144 -17.620 1.00 90.56 173 ASP A C 1
ATOM 1371 O O . ASP A 1 173 ? -3.163 -11.596 -18.747 1.00 90.56 173 ASP A O 1
ATOM 1375 N N . GLU A 1 174 ? -2.604 -10.198 -17.091 1.00 86.19 174 GLU A N 1
ATOM 1376 C CA . GLU A 1 174 ? -1.431 -9.618 -17.765 1.00 86.19 174 GLU A CA 1
ATOM 1377 C C . GLU A 1 174 ? -0.342 -10.663 -18.036 1.00 86.19 174 GLU A C 1
ATOM 1379 O O . GLU A 1 174 ? 0.155 -10.765 -19.160 1.00 86.19 174 GLU A O 1
ATOM 1384 N N . ILE A 1 175 ? -0.010 -11.499 -17.046 1.00 86.06 175 ILE A N 1
ATOM 1385 C CA . ILE A 1 175 ? 0.976 -12.581 -17.193 1.00 86.06 175 ILE A CA 1
ATOM 1386 C C . ILE A 1 175 ? 0.527 -13.584 -18.261 1.00 86.06 175 ILE A C 1
ATOM 1388 O O . ILE A 1 175 ? 1.334 -14.035 -19.083 1.00 86.06 175 ILE A O 1
ATOM 1392 N N . GLU A 1 176 ? -0.753 -13.960 -18.264 1.00 92.19 176 GLU A N 1
ATOM 1393 C CA . GLU A 1 176 ? -1.296 -14.881 -19.260 1.00 92.19 176 GLU A CA 1
ATOM 1394 C C . GLU A 1 176 ? -1.269 -14.267 -20.666 1.00 92.19 176 GLU A C 1
ATOM 1396 O O . GLU A 1 176 ? -0.868 -14.930 -21.633 1.00 92.19 176 GLU A O 1
ATOM 1401 N N . THR A 1 177 ? -1.591 -12.977 -20.770 1.00 90.44 177 THR A N 1
ATOM 1402 C CA . THR A 1 177 ? -1.522 -12.217 -22.021 1.00 90.44 177 THR A CA 1
ATOM 1403 C C . THR A 1 177 ? -0.090 -12.166 -22.549 1.00 90.44 177 THR A C 1
ATOM 1405 O O . THR A 1 177 ? 0.141 -12.568 -23.694 1.00 90.44 177 THR A O 1
ATOM 1408 N N . PHE A 1 178 ? 0.882 -11.795 -21.710 1.00 84.75 178 PHE A N 1
ATOM 1409 C CA . PHE A 1 178 ? 2.309 -11.773 -22.046 1.00 84.75 178 PHE A CA 1
ATOM 1410 C C . PHE A 1 178 ? 2.796 -13.138 -22.541 1.00 84.75 178 PHE A C 1
ATOM 1412 O O . PHE A 1 178 ? 3.390 -13.254 -23.615 1.00 84.75 178 PHE A O 1
ATOM 1419 N N . LYS A 1 179 ? 2.471 -14.210 -21.811 1.00 89.50 179 LYS A N 1
ATOM 1420 C CA . LYS A 1 179 ? 2.823 -15.582 -22.199 1.00 89.50 179 LYS A CA 1
ATOM 1421 C C . LYS A 1 179 ? 2.252 -15.949 -23.571 1.00 89.50 179 LYS A C 1
ATOM 1423 O O . LYS A 1 179 ? 2.922 -16.617 -24.364 1.00 89.50 179 LYS A O 1
ATOM 1428 N N . SER A 1 180 ? 1.017 -15.534 -23.856 1.00 91.38 180 SER A N 1
ATOM 1429 C CA . SER A 1 180 ? 0.369 -15.784 -25.144 1.00 91.38 180 SER A CA 1
ATOM 1430 C C . SER A 1 180 ? 1.054 -15.028 -26.291 1.00 91.38 180 SER A C 1
ATOM 1432 O O . SER A 1 180 ? 1.284 -15.620 -27.348 1.00 91.38 180 SER A O 1
ATOM 1434 N N . SER A 1 181 ? 1.429 -13.764 -26.073 1.00 88.81 181 SER A N 1
ATOM 1435 C CA . SER A 1 181 ? 2.136 -12.921 -27.042 1.00 88.81 181 SER A CA 1
ATOM 1436 C C . SER A 1 181 ? 3.533 -13.462 -27.327 1.00 88.81 181 SER A C 1
ATOM 1438 O O . SER A 1 181 ? 3.849 -13.747 -28.480 1.00 88.81 181 SER A O 1
ATOM 1440 N N . TYR A 1 182 ? 4.307 -13.763 -26.282 1.00 90.56 182 TYR A N 1
ATOM 1441 C CA . TYR A 1 182 ? 5.638 -14.355 -26.408 1.00 90.56 182 TYR A CA 1
ATOM 1442 C C . TYR A 1 182 ? 5.621 -15.676 -27.193 1.00 90.56 182 TYR A C 1
ATOM 1444 O O . TYR A 1 182 ? 6.471 -15.933 -28.046 1.00 90.56 182 TYR A O 1
ATOM 1452 N N . SER A 1 183 ? 4.618 -16.527 -26.949 1.00 91.56 183 SER A N 1
ATOM 1453 C CA . SER A 1 183 ? 4.446 -17.775 -27.700 1.00 91.56 183 SER A CA 1
ATOM 1454 C C . SER A 1 183 ? 4.226 -17.525 -29.200 1.00 91.56 183 SER A C 1
ATOM 1456 O O . SER A 1 183 ? 4.810 -18.229 -30.029 1.00 91.56 183 SER A O 1
ATOM 1458 N N . LYS A 1 184 ? 3.425 -16.510 -29.561 1.00 91.38 184 LYS A N 1
ATOM 1459 C CA . LYS A 1 184 ? 3.189 -16.116 -30.962 1.00 91.38 184 LYS A CA 1
ATOM 1460 C C . LYS A 1 184 ? 4.466 -15.592 -31.614 1.00 91.38 184 LYS A C 1
ATOM 1462 O O . LYS A 1 184 ? 4.831 -16.073 -32.684 1.00 91.38 184 LYS A O 1
ATOM 1467 N N . GLU A 1 185 ? 5.175 -14.683 -30.953 1.00 91.12 185 GLU A N 1
ATOM 1468 C CA . GLU A 1 185 ? 6.440 -14.129 -31.451 1.00 91.12 185 GLU A CA 1
ATOM 1469 C C . GLU A 1 185 ? 7.492 -15.221 -31.658 1.00 91.12 185 GLU A C 1
ATOM 1471 O O . GLU A 1 185 ? 8.152 -15.283 -32.695 1.00 91.12 185 GLU A O 1
ATOM 1476 N N . LEU A 1 186 ? 7.604 -16.160 -30.716 1.00 90.75 186 LEU A N 1
ATOM 1477 C CA . LEU A 1 186 ? 8.517 -17.291 -30.841 1.00 90.75 186 LEU A CA 1
ATOM 1478 C C . LEU A 1 186 ? 8.172 -18.178 -32.048 1.00 90.75 186 LEU A C 1
ATOM 1480 O O . LEU A 1 186 ? 9.073 -18.682 -32.728 1.00 90.75 186 LEU A O 1
ATOM 1484 N N . GLN A 1 187 ? 6.883 -18.398 -32.325 1.00 91.06 187 GLN A N 1
ATOM 1485 C CA . GLN A 1 187 ? 6.446 -19.120 -33.523 1.00 91.06 187 GLN A CA 1
ATOM 1486 C C . GLN A 1 187 ? 6.780 -18.349 -34.803 1.00 91.06 187 GLN A C 1
ATOM 1488 O O . GLN A 1 187 ? 7.256 -18.951 -35.768 1.00 91.06 187 GLN A O 1
ATOM 1493 N N . GLU A 1 188 ? 6.596 -17.033 -34.806 1.00 91.00 188 GLU A N 1
ATOM 1494 C CA . GLU A 1 188 ? 6.923 -16.177 -35.943 1.00 91.00 188 GLU A CA 1
ATOM 1495 C C . GLU A 1 188 ? 8.431 -16.161 -36.230 1.00 91.00 188 GLU A C 1
ATOM 1497 O O . GLU A 1 188 ? 8.847 -16.379 -37.370 1.00 91.00 188 GLU A O 1
ATOM 1502 N N . ILE A 1 189 ? 9.274 -16.045 -35.200 1.00 88.69 189 ILE A N 1
ATOM 1503 C CA . ILE A 1 189 ? 10.736 -16.151 -35.321 1.00 88.69 189 ILE A CA 1
ATOM 1504 C C . ILE A 1 189 ? 11.138 -17.515 -35.903 1.00 88.69 189 ILE A C 1
ATOM 1506 O O . ILE A 1 189 ? 11.996 -17.590 -36.792 1.00 88.69 189 ILE A O 1
ATOM 1510 N N . LYS A 1 190 ? 10.509 -18.610 -35.453 1.00 88.88 190 LYS A N 1
ATOM 1511 C CA . LYS A 1 190 ? 10.733 -19.952 -36.021 1.00 88.88 190 LYS A CA 1
ATOM 1512 C C . LYS A 1 190 ? 10.329 -20.016 -37.495 1.00 88.88 190 LYS A C 1
ATOM 1514 O O . LYS A 1 190 ? 11.086 -20.529 -38.315 1.00 88.88 190 LYS A O 1
ATOM 1519 N N . HIS A 1 191 ? 9.180 -19.456 -37.859 1.00 84.88 191 HIS A N 1
ATOM 1520 C CA . HIS A 1 191 ? 8.728 -19.417 -39.247 1.00 84.88 191 HIS A CA 1
ATOM 1521 C C . HIS A 1 191 ? 9.676 -18.598 -40.142 1.00 84.88 191 HIS A C 1
ATOM 1523 O O . HIS A 1 191 ? 10.063 -19.044 -41.226 1.00 84.88 191 HIS A O 1
ATOM 1529 N N . LEU A 1 192 ? 10.108 -17.421 -39.684 1.00 84.88 192 LEU A N 1
ATOM 1530 C CA . LEU A 1 192 ? 11.028 -16.545 -40.412 1.00 84.88 192 LEU A CA 1
ATOM 1531 C C . LEU A 1 192 ? 12.422 -17.162 -40.570 1.00 84.88 192 LEU A C 1
ATOM 1533 O O . LEU A 1 192 ? 13.018 -17.050 -41.643 1.00 84.88 192 LEU A O 1
ATOM 1537 N N . SER A 1 193 ? 12.938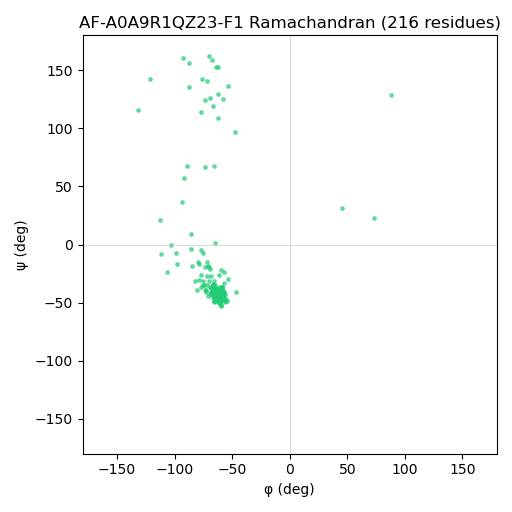 -17.838 -39.541 1.00 79.94 193 SER A N 1
ATOM 1538 C CA . SER A 1 193 ? 14.236 -18.524 -39.599 1.00 79.94 193 SER A CA 1
ATOM 1539 C C . SER A 1 193 ? 14.211 -19.721 -40.549 1.00 79.94 193 SER A C 1
ATOM 1541 O O . SER A 1 193 ? 15.103 -19.831 -41.389 1.00 79.94 193 SER A O 1
ATOM 1543 N N . VAL A 1 194 ? 13.158 -20.545 -40.520 1.00 75.38 194 VAL A N 1
ATOM 1544 C CA . VAL A 1 194 ? 12.952 -21.632 -41.495 1.00 75.38 194 VAL A CA 1
ATOM 1545 C C . VAL A 1 194 ? 12.817 -21.078 -42.917 1.00 75.38 194 VAL A C 1
ATOM 1547 O O . VAL A 1 194 ? 13.452 -21.577 -43.844 1.00 75.38 194 VAL A O 1
ATOM 1550 N N . THR A 1 195 ? 12.059 -19.995 -43.103 1.00 73.38 195 THR A N 1
ATOM 1551 C CA . THR A 1 195 ? 11.876 -19.366 -44.421 1.00 73.38 195 THR A CA 1
ATOM 1552 C C . THR A 1 195 ? 13.171 -18.746 -44.958 1.00 73.38 195 THR A C 1
ATOM 1554 O O . THR A 1 195 ? 13.417 -18.805 -46.162 1.00 73.38 195 THR A O 1
ATOM 1557 N N . ARG A 1 196 ? 14.017 -18.156 -44.100 1.00 60.00 196 ARG A N 1
ATOM 1558 C CA . ARG A 1 196 ? 15.333 -17.623 -44.501 1.00 60.00 196 ARG A CA 1
ATOM 1559 C C . ARG A 1 196 ? 16.349 -18.729 -44.783 1.00 60.00 196 ARG A C 1
ATOM 1561 O O . ARG A 1 196 ? 17.077 -18.613 -45.763 1.00 60.00 196 ARG A O 1
ATOM 1568 N N . LEU A 1 197 ? 16.383 -19.794 -43.981 1.00 57.06 197 LEU A N 1
ATOM 1569 C CA . LEU A 1 197 ? 17.296 -20.926 -44.180 1.00 57.06 197 LEU A CA 1
ATOM 1570 C C . LEU A 1 197 ? 16.958 -21.725 -45.447 1.00 57.06 197 LEU A C 1
ATOM 1572 O O . LEU A 1 197 ? 17.864 -22.089 -46.187 1.00 57.06 197 LEU A O 1
ATOM 1576 N N . ASN A 1 198 ? 15.674 -21.894 -45.774 1.00 56.50 198 ASN A N 1
ATOM 1577 C CA . ASN A 1 198 ? 15.238 -22.570 -47.005 1.00 56.50 198 ASN A CA 1
ATOM 1578 C C . ASN A 1 198 ? 15.395 -21.712 -48.278 1.00 56.50 198 ASN A C 1
ATOM 1580 O O . ASN A 1 198 ? 15.167 -22.203 -49.381 1.00 56.50 198 ASN A O 1
ATOM 1584 N N . LYS A 1 199 ? 15.757 -20.429 -48.140 1.00 54.78 199 LYS A N 1
ATOM 1585 C CA . LYS A 1 199 ? 16.044 -19.508 -49.254 1.00 54.78 199 LYS A CA 1
ATOM 1586 C C . LYS A 1 199 ? 17.539 -19.270 -49.480 1.00 54.78 199 LYS A C 1
ATOM 1588 O O . LYS A 1 199 ? 17.884 -18.525 -50.394 1.00 54.78 199 LYS A O 1
ATOM 1593 N N . LEU A 1 200 ? 18.423 -19.877 -48.685 1.00 46.59 200 LEU A N 1
ATOM 1594 C CA . LEU A 1 200 ? 19.851 -19.914 -48.998 1.00 46.59 200 LEU A CA 1
ATOM 1595 C C . LEU A 1 200 ? 20.077 -20.969 -50.093 1.00 46.59 200 LEU A C 1
ATOM 1597 O O . LEU A 1 200 ? 19.833 -22.148 -49.835 1.00 46.59 200 LEU A O 1
ATOM 1601 N N . PRO A 1 201 ? 20.505 -20.587 -51.312 1.00 44.56 201 PRO A N 1
ATOM 1602 C CA . PRO A 1 201 ? 20.850 -21.570 -52.329 1.00 44.56 201 PRO A CA 1
ATOM 1603 C C . PRO A 1 201 ? 22.032 -22.411 -51.833 1.00 44.56 201 PRO A C 1
ATOM 1605 O O . PRO A 1 201 ? 23.049 -21.872 -51.389 1.00 44.56 201 PRO A O 1
ATOM 1608 N N . SER A 1 202 ? 21.895 -23.735 -51.900 1.00 48.62 202 SER A N 1
ATOM 1609 C CA . SER A 1 202 ? 23.041 -24.634 -51.862 1.00 48.62 202 SER A CA 1
ATOM 1610 C C . SER A 1 202 ? 23.979 -24.281 -53.022 1.00 48.62 202 SER A C 1
ATOM 1612 O O . SER A 1 202 ? 23.563 -24.273 -54.174 1.00 48.62 202 SER A O 1
ATOM 1614 N N . GLU A 1 203 ? 25.239 -24.018 -52.668 1.00 42.25 203 GLU A N 1
ATOM 1615 C CA . GLU A 1 203 ? 26.430 -23.825 -53.515 1.00 42.25 203 GLU A CA 1
ATOM 1616 C C . GLU A 1 203 ? 26.755 -22.410 -54.046 1.00 42.25 203 GLU A C 1
ATOM 1618 O O . GLU A 1 203 ? 25.963 -21.773 -54.741 1.00 42.25 203 GLU A O 1
ATOM 1623 N N . PRO A 1 204 ? 28.009 -21.947 -53.850 1.00 47.66 204 PRO A N 1
ATOM 1624 C CA . PRO A 1 204 ? 28.593 -20.850 -54.605 1.00 47.66 204 PRO A CA 1
ATOM 1625 C C . PRO A 1 204 ? 29.347 -21.386 -55.840 1.00 47.66 204 PRO A C 1
ATOM 1627 O O . PRO A 1 204 ? 30.536 -21.123 -56.003 1.00 47.66 204 PRO A O 1
ATOM 1630 N N . GLU A 1 205 ? 28.700 -22.130 -56.745 1.00 45.88 205 GLU A N 1
ATOM 1631 C CA . GLU A 1 205 ? 29.381 -22.594 -57.975 1.00 45.88 205 GLU A CA 1
ATOM 1632 C C . GLU A 1 205 ? 29.665 -21.458 -58.981 1.00 45.88 205 GLU A C 1
ATOM 1634 O O . GLU A 1 205 ? 30.537 -21.575 -59.847 1.00 45.88 205 GLU A O 1
ATOM 1639 N N . ILE A 1 206 ? 28.979 -20.319 -58.857 1.00 50.81 206 ILE A N 1
ATOM 1640 C CA . ILE A 1 206 ? 29.089 -19.215 -59.822 1.00 50.81 206 ILE A CA 1
ATOM 1641 C C . ILE A 1 206 ? 30.320 -18.332 -59.530 1.00 50.81 206 ILE A C 1
ATOM 1643 O O . ILE A 1 206 ? 30.960 -17.834 -60.456 1.00 50.81 206 ILE A O 1
ATOM 1647 N N . GLY A 1 207 ? 30.725 -18.195 -58.261 1.00 43.53 207 GLY A N 1
ATOM 1648 C CA . GLY A 1 207 ? 31.872 -17.363 -57.864 1.00 43.53 207 GLY A CA 1
ATOM 1649 C C . GLY A 1 207 ? 33.236 -17.979 -58.197 1.00 43.53 207 GLY A C 1
ATOM 1650 O O . GLY A 1 207 ? 34.160 -17.269 -58.596 1.00 43.53 207 GLY A O 1
ATOM 1651 N N . VAL A 1 208 ? 33.360 -19.307 -58.104 1.00 48.12 208 VAL A N 1
ATOM 1652 C CA . VAL A 1 208 ? 34.629 -20.017 -58.358 1.00 48.12 208 VAL A CA 1
ATOM 1653 C C . VAL A 1 208 ? 34.935 -20.095 -59.859 1.00 48.12 208 VAL A C 1
ATOM 1655 O O . VAL A 1 208 ? 36.088 -19.949 -60.268 1.00 48.12 208 VAL A O 1
ATOM 1658 N N . ARG A 1 209 ? 33.907 -20.228 -60.711 1.00 44.66 209 ARG A N 1
ATOM 1659 C CA . ARG A 1 209 ? 34.084 -20.294 -62.173 1.00 44.66 209 ARG A CA 1
ATOM 1660 C C . ARG A 1 209 ? 34.585 -18.973 -62.773 1.00 44.66 209 ARG A C 1
ATOM 1662 O O . ARG A 1 209 ? 35.441 -18.997 -63.658 1.00 44.66 209 ARG A O 1
ATOM 1669 N N . VAL A 1 210 ? 34.122 -17.834 -62.248 1.00 51.16 210 VAL A N 1
ATOM 1670 C CA . VAL A 1 210 ? 34.566 -16.493 -62.680 1.00 51.16 210 VAL A CA 1
ATOM 1671 C C . VAL A 1 210 ? 35.998 -16.200 -62.217 1.00 51.16 210 VAL A C 1
ATOM 1673 O O . VAL A 1 210 ? 36.779 -15.597 -62.955 1.00 51.16 210 VAL A O 1
ATOM 1676 N N . TRP A 1 211 ? 36.396 -16.689 -61.039 1.00 45.78 211 TRP A N 1
ATOM 1677 C CA . TRP A 1 211 ? 37.759 -16.499 -60.537 1.00 45.78 211 TRP A CA 1
ATOM 1678 C C . TRP A 1 211 ? 38.790 -17.354 -61.299 1.00 45.78 211 TRP A C 1
ATOM 1680 O O . TRP A 1 211 ? 39.849 -16.850 -61.675 1.00 45.78 211 TRP A O 1
ATOM 1690 N N . CYS A 1 212 ? 38.457 -18.602 -61.655 1.00 45.66 212 CYS A N 1
ATOM 1691 C CA . CYS A 1 212 ? 39.344 -19.465 -62.449 1.00 45.66 212 CYS A CA 1
ATOM 1692 C C . CYS A 1 212 ? 39.542 -19.002 -63.906 1.00 45.66 212 CYS A C 1
ATOM 1694 O O . CYS A 1 212 ? 40.598 -19.269 -64.481 1.00 45.66 212 CYS A O 1
ATOM 1696 N N . GLN A 1 213 ? 38.583 -18.292 -64.513 1.00 49.16 213 GLN A N 1
ATOM 1697 C CA . GLN A 1 213 ? 38.780 -17.691 -65.843 1.00 49.16 213 GLN A CA 1
ATOM 1698 C C . GLN A 1 213 ? 39.674 -16.444 -65.803 1.00 49.16 213 GLN A C 1
ATOM 1700 O O . GLN A 1 213 ? 40.434 -16.216 -66.741 1.00 49.16 213 GLN A O 1
ATOM 1705 N N . SER A 1 214 ? 39.651 -15.682 -64.706 1.00 47.97 214 SER A N 1
ATOM 1706 C CA . SER A 1 214 ? 40.437 -14.448 -64.569 1.00 47.97 214 SER A CA 1
ATOM 1707 C C . SER A 1 214 ? 41.925 -14.705 -64.269 1.00 47.97 214 SER A C 1
ATOM 1709 O O . SER A 1 214 ? 42.784 -13.911 -64.645 1.00 47.97 214 SER A O 1
ATOM 1711 N N . VAL A 1 215 ? 42.255 -15.847 -63.651 1.00 51.25 215 VAL A N 1
ATOM 1712 C CA . VAL A 1 215 ? 43.647 -16.243 -63.344 1.00 51.25 215 VAL A CA 1
ATOM 1713 C C . VAL A 1 215 ? 44.340 -16.952 -64.520 1.00 51.25 215 VAL A C 1
ATOM 1715 O O . VAL A 1 215 ? 45.561 -16.982 -64.574 1.00 51.25 215 VAL A O 1
ATOM 1718 N N . ARG A 1 216 ? 43.600 -17.473 -65.512 1.00 42.41 216 ARG A N 1
ATOM 1719 C CA . ARG A 1 216 ? 44.188 -18.135 -66.699 1.00 42.41 216 ARG A CA 1
ATOM 1720 C C . ARG A 1 216 ? 44.559 -17.160 -67.836 1.00 42.41 216 ARG A C 1
ATOM 1722 O O . ARG A 1 216 ? 45.120 -17.592 -68.836 1.00 42.41 216 ARG A O 1
ATOM 1729 N N . MET A 1 217 ? 44.260 -15.864 -67.698 1.00 45.94 217 MET A N 1
ATOM 1730 C CA . MET A 1 217 ? 44.616 -14.813 -68.670 1.00 45.94 217 MET A CA 1
ATOM 1731 C C . MET A 1 217 ? 45.650 -13.795 -68.144 1.00 45.94 217 MET A C 1
ATOM 1733 O O . MET A 1 217 ? 45.747 -12.693 -68.682 1.00 45.94 217 MET A O 1
ATOM 1737 N N . ARG A 1 218 ? 46.438 -14.145 -67.120 1.00 41.00 218 ARG A N 1
ATOM 1738 C CA . ARG A 1 218 ? 47.665 -13.411 -66.766 1.00 41.00 218 ARG A CA 1
ATOM 1739 C C . ARG A 1 218 ? 48.877 -14.319 -66.815 1.00 41.00 218 ARG A C 1
ATOM 1741 O O . ARG A 1 218 ? 48.730 -15.491 -66.410 1.00 41.00 218 ARG A O 1
#

Sequence (218 aa):
MHALESKFKELRNEQSSYDNTLISLDKMWNQLVDDLILLGVRFGGGLNNLPALDHEELSEESIESCPSEEVFLFMLLKSNNYGKKGDNSWLEFAEEALALRRSATLALMRSLQEAIAAQQARSEYLSSALNAEKSNEDVVVALQNHNDHLKEVVGNVREAISIVNEKHKRYLDEIETFKSSYSKELQEIKHLSVTRLNKLPSEPEIGVRVWCQSVRMR

InterPro domains:
  IPR013956 E3 ubiquitin ligase Bre1 [PTHR23163] (1-199)